Protein AF-0000000068092875 (afdb_homodimer)

Solvent-accessible surface area (backbone atoms only — not comparable to full-atom values): 15730 Å² total; per-residue (Å²): 113,63,51,71,78,44,47,69,57,32,52,33,51,53,34,36,53,52,32,41,52,48,25,52,50,48,44,47,54,46,50,49,36,62,70,66,70,44,81,75,53,73,57,55,49,50,36,53,51,20,50,52,44,25,39,52,17,30,45,44,22,40,55,31,26,58,22,38,36,32,46,20,42,26,40,50,27,26,52,53,26,25,51,40,31,46,49,47,69,65,37,71,86,28,46,99,65,50,56,75,62,43,59,52,48,26,50,50,26,49,48,48,45,53,50,46,31,52,45,29,45,74,45,18,75,39,18,60,63,63,41,82,60,82,65,53,68,72,49,51,52,38,50,50,48,34,52,50,29,51,52,51,46,55,52,54,67,76,96,111,64,51,70,77,43,48,68,56,32,53,33,50,53,34,38,53,52,33,40,51,47,25,51,48,48,43,49,54,46,51,48,36,64,72,66,69,44,82,75,52,72,57,56,50,49,35,52,50,18,47,51,44,25,38,51,16,30,45,44,22,42,55,31,25,58,23,38,37,32,45,20,42,25,42,51,28,25,52,50,25,26,49,39,30,46,49,48,68,66,37,73,86,30,48,100,65,49,54,73,62,44,60,51,49,27,50,50,25,49,48,48,46,53,50,47,31,53,45,29,46,73,45,18,74,37,18,58,60,66,42,83,59,83,66,52,69,72,50,49,50,39,48,50,49,32,52,51,30,52,52,50,44,55,53,57,71,76,102

Nearest PDB structures (foldseek):
  2rld-assembly1_B  TM=7.335E-01  e=1.353E+00  Bacteroides thetaiotaomicron VPI-5482
  2rld-assembly1_E  TM=6.816E-01  e=4.519E+00  Bacteroides thetaiotaomicron VPI-5482
  8p3s-assembly1_F  TM=3.908E-01  e=2.789E+00  Rattus norvegicus
  8rtd-assembly1_L  TM=2.692E-01  e=3.550E+00  Escherichia coli
  2rld-assembly1_B  TM=7.335E-01  e=1.350E+00  Bacteroides thetaiotaomicron VPI-5482

Sequence (318 aa):
MIFLRNPGRGSRIVNTLVLLAVSLLLLSALAWQWLDAEAPCPLCLLQRAALVLIGVGLLLNVRMGPSPLHYAMVLAPALGGLTAAGWQLLSPDAGAAAPPWQGWAFLLFGAMLVYCTLMLAADRKWGDNALKKPVALPGALVMGLFLVAVLANAAGTALMIFLRNPGRGSRIVNTLVLLAVSLLLLSALAWQWLDAEAPCPLCLLQRAALVLIGVGLLLNVRMGPSPLHYAMVLAPALGGLTAAGWQLLSPDAGAAAPPWQGWAFLLFGAMLVYCTLMLAADRKWGDNALKKPVALPGALVMGLFLVAVLANAAGTAL

InterPro domains:
  IPR003752 Disulphide bond formation protein DsbB/BdbC [PF02600] (12-89)
  IPR023380 DsbB-like superfamily [G3DSA:1.20.1550.10] (7-103)
  IPR023380 DsbB-like superfamily [SSF158442] (16-118)

Foldseek 3Di:
DQCPPPVQRVLLVVLLVVLLVLLVVLVVLLVVCVVVVDADDPLSVLLSVLSLQLSVLSLCCNAQNDAPVSLVSNLVSLVVQLVSLVCCVPDCVCPVPVPPVSVVSNVVSVVSNVVSVVSCVSCVVDHPRPDPDGHDPSSVVSNVSSVVSVVSSVVSNVD/DQCPPPVQRVLLVVLLVVLLVLLVVLVVLLVVCVVVVDADDPLSVLLSVLSLQLSVLSLCCNAQNDAPVSLVSNLVSLVVQLVSLVCCVPDCVCPVPVPPVSVVSNVVSVVSNVVSVVSCVSCVVDHPRPDPDGHDDSSVVSNVSSVVSVVSSVVSNVD

Organism: Bordetella pertussis (strain Tohama I / ATCC BAA-589 / NCTC 13251) (NCBI:txid257313)

pLDDT: mean 87.44, std 14.75, range [30.75, 98.88]

Radius of gyration: 21.3 Å; Cα contacts (8 Å, |Δi|>4): 420; chains: 2; bounding box: 61×53×42 Å

Secondary structure (DSSP, 8-state):
-HHHH-HHHHHHHHHHHHHHHHHHHHHHHHHHHHHHTSPPPHHHHHHHHHHHHHHHHHHHHHHH---HHHHHHHHHHHHHHHHHHHHHHH-GGG-TT--HHHHHHHHHHHHHHHHHHHHHHHTTT--TT---SPPPHHHHHHHHHHHHHHHHHHHHHH-/-HHHH-HHHHHHHHHHHHHHHHHHHHHHHHHHHHHHTSPPPHHHHHHHHHHHHHHHHHHHHHHH---HHHHHHHHHHHHHHHHHHHHHHH-GGG-TT--HHHHHHHHHHHHHHHHHHHHHHHTTT--TT---PPPPHHHHHHHHHHHHHHHHHHHHHH-

Structure (mmCIF, N/CA/C/O backbone):
data_AF-0000000068092875-model_v1
#
loop_
_entity.id
_entity.type
_entity.pdbx_description
1 polymer 'Membrane protein'
#
loop_
_atom_site.group_PDB
_atom_site.id
_atom_site.type_symbol
_atom_site.label_atom_id
_atom_site.label_alt_id
_atom_site.label_comp_id
_atom_site.label_asym_id
_atom_site.label_entity_id
_atom_site.label_seq_id
_atom_site.pdbx_PDB_ins_code
_atom_site.Cartn_x
_atom_site.Cartn_y
_atom_site.Cartn_z
_atom_site.occupancy
_atom_site.B_iso_or_equiv
_atom_site.auth_seq_id
_atom_site.auth_comp_id
_atom_site.auth_asym_id
_atom_site.auth_atom_id
_atom_site.pdbx_PDB_model_num
ATOM 1 N N . MET A 1 1 ? 5.973 -1.744 -24.312 1 31.25 1 MET A N 1
ATOM 2 C CA . MET A 1 1 ? 6.539 -2.811 -25.141 1 31.25 1 MET A CA 1
ATOM 3 C C . MET A 1 1 ? 7.359 -3.773 -24.281 1 31.25 1 MET A C 1
ATOM 5 O O . MET A 1 1 ? 7.344 -4.984 -24.516 1 31.25 1 MET A O 1
ATOM 9 N N . ILE A 1 2 ? 8.32 -3.297 -23.406 1 39.16 2 ILE A N 1
ATOM 10 C CA . ILE A 1 2 ? 9.227 -4.141 -22.625 1 39.16 2 ILE A CA 1
ATOM 11 C C . ILE A 1 2 ? 8.422 -5.094 -21.75 1 39.16 2 ILE A C 1
ATOM 13 O O . ILE A 1 2 ? 8.797 -6.254 -21.562 1 39.16 2 ILE A O 1
ATOM 17 N N . PHE A 1 3 ? 7.238 -4.711 -21.078 1 45.81 3 PHE A N 1
ATOM 18 C CA . PHE A 1 3 ? 6.41 -5.57 -20.25 1 45.81 3 PHE A CA 1
ATOM 19 C C . PHE A 1 3 ? 5.77 -6.68 -21.062 1 45.81 3 PHE A C 1
ATOM 21 O O . PHE A 1 3 ? 5.434 -7.742 -20.531 1 45.81 3 PHE A O 1
ATOM 28 N N . LEU A 1 4 ? 5.387 -6.402 -22.281 1 43.31 4 LEU A N 1
ATOM 29 C CA . LEU A 1 4 ? 4.613 -7.316 -23.125 1 43.31 4 LEU A CA 1
ATOM 30 C C . LEU A 1 4 ? 5.43 -8.555 -23.469 1 43.31 4 LEU A C 1
ATOM 32 O O . LEU A 1 4 ? 4.883 -9.656 -23.578 1 43.31 4 LEU A O 1
ATOM 36 N N . ARG A 1 5 ? 6.551 -8.508 -23.828 1 47.03 5 ARG A N 1
ATOM 37 C CA . ARG A 1 5 ? 7.18 -9.656 -24.469 1 47.03 5 ARG A CA 1
ATOM 38 C C . ARG A 1 5 ? 7.652 -10.672 -23.438 1 47.03 5 ARG A C 1
ATOM 40 O O . ARG A 1 5 ? 7.484 -11.875 -23.625 1 47.03 5 ARG A O 1
ATOM 47 N N . ASN A 1 6 ? 8.398 -10.156 -22.469 1 54.91 6 ASN A N 1
ATOM 48 C CA . ASN A 1 6 ? 8.836 -11.023 -21.391 1 54.91 6 ASN A CA 1
ATOM 49 C C . ASN A 1 6 ? 8.609 -10.383 -20.016 1 54.91 6 ASN A C 1
ATOM 51 O O . ASN A 1 6 ? 9.484 -9.68 -19.5 1 54.91 6 ASN A O 1
ATOM 55 N N . PRO A 1 7 ? 7.285 -10.336 -19.672 1 59.16 7 PRO A N 1
ATOM 56 C CA . PRO A 1 7 ? 6.859 -9.617 -18.469 1 59.16 7 PRO A CA 1
ATOM 57 C C . PRO A 1 7 ? 7.836 -9.781 -17.312 1 59.16 7 PRO A C 1
ATOM 59 O O . PRO A 1 7 ? 8.031 -8.852 -16.516 1 59.16 7 PRO A O 1
ATOM 62 N N . GLY A 1 8 ? 8.57 -10.852 -17.297 1 67.94 8 GLY A N 1
ATOM 63 C CA . GLY A 1 8 ? 9.555 -11.055 -16.25 1 67.94 8 GLY A CA 1
ATOM 64 C C . GLY A 1 8 ? 10.734 -10.102 -16.344 1 67.94 8 GLY A C 1
ATOM 65 O O . GLY A 1 8 ? 11.211 -9.594 -15.336 1 67.94 8 GLY A O 1
ATOM 66 N N . ARG A 1 9 ? 11.07 -9.812 -17.609 1 77.38 9 ARG A N 1
ATOM 67 C CA . ARG A 1 9 ? 12.211 -8.93 -17.812 1 77.38 9 ARG A CA 1
ATOM 68 C C . ARG A 1 9 ? 11.859 -7.488 -17.438 1 77.38 9 ARG A C 1
ATOM 70 O O . ARG A 1 9 ? 12.656 -6.793 -16.812 1 77.38 9 ARG A O 1
ATOM 77 N N . GLY A 1 10 ? 10.711 -7.09 -17.891 1 86.44 10 GLY A N 1
ATOM 78 C CA . GLY A 1 10 ? 10.281 -5.738 -17.578 1 86.44 10 GLY A CA 1
ATOM 79 C C . GLY A 1 10 ? 10.188 -5.477 -16.078 1 86.44 10 GLY A C 1
ATOM 80 O O . GLY A 1 10 ? 10.633 -4.43 -15.602 1 86.44 10 GLY A O 1
ATOM 81 N N . SER A 1 11 ? 9.633 -6.41 -15.414 1 90 11 SER A N 1
ATOM 82 C CA . SER A 1 11 ? 9.5 -6.281 -13.969 1 90 11 SER A CA 1
ATOM 83 C C . SER A 1 11 ? 10.859 -6.176 -13.297 1 90 11 SER A C 1
ATOM 85 O O . SER A 1 11 ? 11.062 -5.336 -12.414 1 90 11 SER A O 1
ATOM 87 N N . ARG A 1 12 ? 11.797 -6.914 -13.734 1 91.12 12 ARG A N 1
ATOM 88 C CA . ARG A 1 12 ? 13.141 -6.902 -13.156 1 91.12 12 ARG A CA 1
ATOM 89 C C . ARG A 1 12 ? 13.836 -5.574 -13.422 1 91.12 12 ARG A C 1
ATOM 91 O O . ARG A 1 12 ? 14.531 -5.051 -12.547 1 91.12 12 ARG A O 1
ATOM 98 N N . ILE A 1 13 ? 13.664 -5.062 -14.602 1 94.44 13 ILE A N 1
ATOM 99 C CA . ILE A 1 13 ? 14.281 -3.787 -14.961 1 94.44 13 ILE A CA 1
ATOM 100 C C . ILE A 1 13 ? 13.727 -2.68 -14.07 1 94.44 13 ILE A C 1
ATOM 102 O O . ILE A 1 13 ? 14.484 -1.887 -13.508 1 94.44 13 ILE A O 1
ATOM 106 N N . VAL A 1 14 ? 12.414 -2.602 -13.953 1 96.81 14 VAL A N 1
ATOM 107 C CA . VAL A 1 14 ? 11.789 -1.554 -13.156 1 96.81 14 VAL A CA 1
ATOM 108 C C . VAL A 1 14 ? 12.227 -1.687 -11.695 1 96.81 14 VAL A C 1
ATOM 110 O O . VAL A 1 14 ? 12.594 -0.697 -11.055 1 96.81 14 VAL A O 1
ATOM 113 N N . ASN A 1 15 ? 12.188 -2.914 -11.195 1 97.12 15 ASN A N 1
ATOM 114 C CA . ASN A 1 15 ? 12.641 -3.129 -9.82 1 97.12 15 ASN A CA 1
ATOM 115 C C . ASN A 1 15 ? 14.102 -2.742 -9.641 1 97.12 15 ASN A C 1
ATOM 117 O O . ASN A 1 15 ? 14.484 -2.213 -8.594 1 97.12 15 ASN A O 1
ATOM 121 N N . THR A 1 16 ? 14.922 -3.012 -10.633 1 97.88 16 THR A N 1
ATOM 122 C CA . THR A 1 16 ? 16.328 -2.633 -10.578 1 97.88 16 THR A CA 1
ATOM 123 C C . THR A 1 16 ? 16.484 -1.114 -10.539 1 97.88 16 THR A C 1
ATOM 125 O O . THR A 1 16 ? 17.281 -0.583 -9.758 1 97.88 16 THR A O 1
ATOM 128 N N . LEU A 1 17 ? 15.742 -0.415 -11.32 1 98.5 17 LEU A N 1
ATOM 129 C CA . LEU A 1 17 ? 15.812 1.042 -11.375 1 98.5 17 LEU A CA 1
ATOM 130 C C . LEU A 1 17 ? 15.367 1.653 -10.047 1 98.5 17 LEU A C 1
ATOM 132 O O . LEU A 1 17 ? 15.953 2.629 -9.578 1 98.5 17 LEU A O 1
ATOM 136 N N . VAL A 1 18 ? 14.297 1.123 -9.492 1 98.81 18 VAL A N 1
ATOM 137 C CA . VAL A 1 18 ? 13.812 1.646 -8.219 1 98.81 18 VAL A CA 1
ATOM 138 C C . VAL A 1 18 ? 14.82 1.324 -7.117 1 98.81 18 VAL A C 1
ATOM 140 O O . VAL A 1 18 ? 15.047 2.141 -6.219 1 98.81 18 VAL A O 1
ATOM 143 N N . LEU A 1 19 ? 15.445 0.149 -7.176 1 98.81 19 LEU A N 1
ATOM 144 C CA . LEU A 1 19 ? 16.5 -0.18 -6.227 1 98.81 19 LEU A CA 1
ATOM 145 C C . LEU A 1 19 ? 17.656 0.803 -6.34 1 98.81 19 LEU A C 1
ATOM 147 O O . LEU A 1 19 ? 18.234 1.205 -5.328 1 98.81 19 LEU A O 1
ATOM 151 N N . LEU A 1 20 ? 17.969 1.18 -7.559 1 98.81 20 LEU A N 1
ATOM 152 C CA . LEU A 1 20 ? 19.016 2.182 -7.77 1 98.81 20 LEU A CA 1
ATOM 153 C C . LEU A 1 20 ? 18.641 3.5 -7.102 1 98.81 20 LEU A C 1
ATOM 155 O O . LEU A 1 20 ? 19.469 4.102 -6.406 1 98.81 20 LEU A O 1
ATOM 159 N N . ALA A 1 21 ? 17.469 3.908 -7.309 1 98.81 21 ALA A N 1
ATOM 160 C CA . ALA A 1 21 ? 17 5.156 -6.715 1 98.81 21 ALA A CA 1
ATOM 161 C C . ALA A 1 21 ? 17.062 5.102 -5.191 1 98.81 21 ALA A C 1
ATOM 163 O O . ALA A 1 21 ? 17.5 6.059 -4.547 1 98.81 21 ALA A O 1
ATOM 164 N N . VAL A 1 22 ? 16.609 4 -4.598 1 98.81 22 VAL A N 1
ATOM 165 C CA . VAL A 1 22 ? 16.641 3.828 -3.148 1 98.81 22 VAL A CA 1
ATOM 166 C C . VAL A 1 22 ? 18.078 3.871 -2.646 1 98.81 22 VAL A C 1
ATOM 168 O O . VAL A 1 22 ? 18.359 4.469 -1.605 1 98.81 22 VAL A O 1
ATOM 171 N N . SER A 1 23 ? 18.984 3.225 -3.383 1 98.75 23 SER A N 1
ATOM 172 C CA . SER A 1 23 ? 20.406 3.246 -3.025 1 98.75 23 SER A CA 1
ATOM 173 C C . SER A 1 23 ? 20.953 4.668 -3.029 1 98.75 23 SER A C 1
ATOM 175 O O . SER A 1 23 ? 21.656 5.066 -2.104 1 98.75 23 SER A O 1
ATOM 177 N N . LEU A 1 24 ? 20.578 5.383 -4.035 1 98.25 24 LEU A N 1
ATOM 178 C CA . LEU A 1 24 ? 21.047 6.758 -4.145 1 98.25 24 LEU A CA 1
ATOM 179 C C . LEU A 1 24 ? 20.453 7.629 -3.041 1 98.25 24 LEU A C 1
ATOM 181 O O . LEU A 1 24 ? 21.125 8.539 -2.539 1 98.25 24 LEU A O 1
ATOM 185 N N . LEU A 1 25 ? 19.25 7.383 -2.664 1 97.5 25 LEU A N 1
ATOM 186 C CA . LEU A 1 25 ? 18.625 8.117 -1.569 1 97.5 25 LEU A CA 1
ATOM 187 C C . LEU A 1 25 ? 19.328 7.836 -0.25 1 97.5 25 LEU A C 1
ATOM 189 O O . LEU A 1 25 ? 19.547 8.75 0.552 1 97.5 25 LEU A O 1
ATOM 193 N N . LEU A 1 26 ? 19.703 6.566 -0.012 1 97.5 26 LEU A N 1
ATOM 194 C CA . LEU A 1 26 ? 20.438 6.219 1.194 1 97.5 26 LEU A CA 1
ATOM 195 C C . LEU A 1 26 ? 21.781 6.945 1.238 1 97.5 26 LEU A C 1
ATOM 197 O O . LEU A 1 26 ? 22.172 7.48 2.279 1 97.5 26 LEU A O 1
ATOM 201 N N . LEU A 1 27 ? 22.422 6.973 0.124 1 96.94 27 LEU A N 1
ATOM 202 C CA . LEU A 1 27 ? 23.719 7.648 0.056 1 96.94 27 LEU A CA 1
ATOM 203 C C . LEU A 1 27 ? 23.547 9.148 0.252 1 96.94 27 LEU A C 1
ATOM 205 O O . LEU A 1 27 ? 24.406 9.797 0.88 1 96.94 27 LEU A O 1
ATOM 209 N N . SER A 1 28 ? 22.531 9.703 -0.307 1 93.88 28 SER A N 1
ATOM 210 C CA . SER A 1 28 ? 22.266 11.133 -0.141 1 93.88 28 SER A CA 1
ATOM 211 C C . SER A 1 28 ? 22 11.477 1.319 1 93.88 28 SER A C 1
ATOM 213 O O . SER A 1 28 ? 22.406 12.539 1.796 1 93.88 28 SER A O 1
ATOM 215 N N . ALA A 1 29 ? 21.219 10.609 1.985 1 91.12 29 ALA A N 1
ATOM 216 C CA . ALA A 1 29 ? 20.969 10.82 3.408 1 91.12 29 ALA A CA 1
ATOM 217 C C . ALA A 1 29 ? 22.281 10.844 4.199 1 91.12 29 ALA A C 1
ATOM 219 O O . ALA A 1 29 ? 22.438 11.656 5.113 1 91.12 29 ALA A O 1
ATOM 22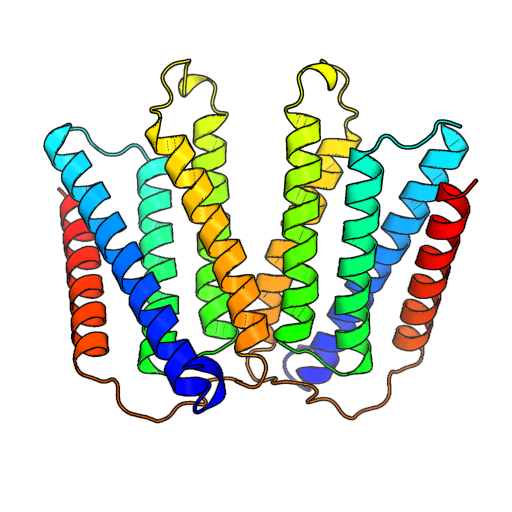0 N N . LEU A 1 30 ? 23.203 10 3.869 1 92.19 30 LEU A N 1
ATOM 221 C CA . LEU A 1 30 ? 24.5 9.945 4.516 1 92.19 30 LEU A CA 1
ATOM 222 C C . LEU A 1 30 ? 25.312 11.203 4.215 1 92.19 30 LEU A C 1
ATOM 224 O O . LEU A 1 30 ? 25.938 11.773 5.109 1 92.19 30 LEU A O 1
ATOM 228 N N . ALA A 1 31 ? 25.281 11.617 2.98 1 91.75 31 ALA A N 1
ATOM 229 C CA . ALA A 1 31 ? 26 12.828 2.578 1 91.75 31 ALA A CA 1
ATOM 230 C C . ALA A 1 31 ? 25.484 14.039 3.354 1 91.75 31 ALA A C 1
ATOM 232 O O . ALA A 1 31 ? 26.281 14.883 3.783 1 91.75 31 ALA A O 1
ATOM 233 N N . TRP A 1 32 ? 24.203 14.086 3.516 1 86.75 32 TRP A N 1
ATOM 234 C CA . TRP A 1 32 ? 23.609 15.195 4.262 1 86.75 32 TRP A CA 1
ATOM 235 C C . TRP A 1 32 ? 24.062 15.164 5.719 1 86.75 32 TRP A C 1
ATOM 237 O O . TRP A 1 32 ? 24.344 16.219 6.309 1 86.75 32 TRP A O 1
ATOM 247 N N . GLN A 1 33 ? 24.109 14.008 6.25 1 86.38 33 GLN A N 1
ATOM 248 C CA . GLN A 1 33 ? 24.578 13.836 7.621 1 86.38 33 GLN A CA 1
ATOM 249 C C . GLN A 1 33 ? 26.016 14.352 7.77 1 86.38 33 GLN A C 1
ATOM 251 O O . GLN A 1 33 ? 26.344 14.992 8.773 1 86.38 33 GLN A O 1
ATOM 256 N N . TRP A 1 34 ? 26.844 14.141 6.844 1 86.69 34 TRP A N 1
ATOM 257 C CA . TRP A 1 34 ? 28.234 14.562 6.895 1 86.69 34 TRP A CA 1
ATOM 258 C C . TRP A 1 34 ? 28.359 16.062 6.641 1 86.69 34 TRP A C 1
ATOM 260 O O . TRP A 1 34 ? 29.172 16.734 7.27 1 86.69 34 TRP A O 1
ATOM 270 N N . LEU A 1 35 ? 27.516 16.578 5.832 1 86.56 35 LEU A N 1
ATOM 271 C CA . LEU A 1 35 ? 27.562 18 5.504 1 86.56 35 LEU A CA 1
ATOM 272 C C . LEU A 1 35 ? 27.047 18.844 6.66 1 86.56 35 LEU A C 1
ATOM 274 O O . LEU A 1 35 ? 27.578 19.906 6.949 1 86.56 35 LEU A O 1
ATOM 278 N N . ASP A 1 36 ? 26.031 18.422 7.293 1 82.25 36 ASP A N 1
ATOM 279 C CA . ASP A 1 36 ? 25.438 19.172 8.398 1 82.25 36 ASP A CA 1
ATOM 280 C C . ASP A 1 36 ? 26.156 18.891 9.711 1 82.25 36 ASP A C 1
ATOM 282 O O . ASP A 1 36 ? 25.969 19.609 10.688 1 82.25 36 ASP A O 1
ATOM 286 N N . ALA A 1 37 ? 26.984 17.875 9.656 1 80.25 37 ALA A N 1
ATOM 287 C CA . ALA A 1 37 ? 27.766 17.5 10.836 1 80.25 37 ALA A CA 1
ATOM 288 C C . ALA A 1 37 ? 26.859 17.312 12.047 1 80.25 37 ALA A C 1
ATOM 290 O O . ALA A 1 37 ? 27.203 17.75 13.156 1 80.25 37 ALA A O 1
ATOM 291 N N . GLU A 1 38 ? 25.719 17.047 11.914 1 79.56 38 GLU A N 1
ATOM 292 C CA . GLU A 1 38 ? 24.781 16.781 13 1 79.56 38 GLU A CA 1
ATOM 293 C C . GLU A 1 38 ? 24.25 15.359 12.93 1 79.56 38 GLU A C 1
ATOM 295 O O . GLU A 1 38 ? 24.125 14.789 11.844 1 79.56 38 GLU A O 1
ATOM 300 N N . ALA A 1 39 ? 24.078 14.859 14.164 1 83.56 39 ALA A N 1
ATOM 301 C CA . ALA A 1 39 ? 23.469 13.539 14.234 1 83.56 39 ALA A CA 1
ATOM 302 C C . ALA A 1 39 ? 22.031 13.57 13.742 1 83.56 39 ALA A C 1
ATOM 304 O O . ALA A 1 39 ? 21.297 14.523 14.023 1 83.56 39 ALA A O 1
ATOM 305 N N . PRO A 1 40 ? 21.734 12.523 12.977 1 84.94 40 PRO A N 1
ATOM 306 C CA . PRO A 1 40 ? 20.359 12.508 12.484 1 84.94 40 PRO A CA 1
ATOM 307 C C . PRO A 1 40 ? 19.328 12.32 13.602 1 84.94 40 PRO A C 1
ATOM 309 O O . PRO A 1 40 ? 19.594 11.609 14.57 1 84.94 40 PRO A O 1
ATOM 312 N N . CYS A 1 41 ? 18.328 13.078 13.57 1 84.31 41 CYS A N 1
ATOM 313 C CA . CYS A 1 41 ? 17.266 12.938 14.555 1 84.31 41 CYS A CA 1
ATOM 314 C C . CYS A 1 41 ? 16.656 11.547 14.508 1 84.31 41 CYS A C 1
ATOM 316 O O . CYS A 1 41 ? 16.812 10.82 13.523 1 84.31 41 CYS A O 1
ATOM 318 N N . PRO A 1 42 ? 15.984 11.031 15.531 1 89.88 42 PRO A N 1
ATOM 319 C CA . PRO A 1 42 ? 15.453 9.664 15.602 1 89.88 42 PRO A CA 1
ATOM 320 C C . PRO A 1 42 ? 14.484 9.352 14.469 1 89.88 42 PRO A C 1
ATOM 322 O O . PRO A 1 42 ? 14.469 8.234 13.953 1 89.88 42 PRO A O 1
ATOM 325 N N . LEU A 1 43 ? 13.648 10.266 14.055 1 89.88 43 LEU A N 1
ATOM 326 C CA . LEU A 1 43 ? 12.695 10.023 12.984 1 89.88 43 LEU A CA 1
ATOM 327 C C . LEU A 1 43 ? 13.406 9.891 11.641 1 89.88 43 LEU A C 1
ATOM 329 O O . LEU A 1 43 ? 12.977 9.125 10.773 1 89.88 43 LEU A O 1
ATOM 333 N N . CYS A 1 44 ? 14.453 10.586 11.422 1 89.88 44 CYS A N 1
ATOM 334 C CA . CYS A 1 44 ? 15.266 10.438 10.219 1 89.88 44 CYS A CA 1
ATOM 335 C C . CYS A 1 44 ? 15.914 9.062 10.164 1 89.88 44 CYS A C 1
ATOM 337 O O . CYS A 1 44 ? 16.031 8.461 9.094 1 89.88 44 CYS A O 1
ATOM 339 N N . LEU A 1 45 ? 16.359 8.609 11.305 1 93.06 45 LEU A N 1
ATOM 340 C CA . LEU A 1 45 ? 16.938 7.27 11.367 1 93.06 45 LEU A CA 1
ATOM 341 C C . LEU A 1 45 ? 15.891 6.211 11.023 1 93.06 45 LEU A C 1
ATOM 343 O O . LEU A 1 45 ? 16.203 5.227 10.344 1 93.06 45 LEU A O 1
ATOM 347 N N . LEU A 1 46 ? 14.703 6.434 11.539 1 94.69 46 LEU A N 1
ATOM 348 C CA . LEU A 1 46 ? 13.625 5.508 11.211 1 94.69 46 LEU A CA 1
ATOM 349 C C . LEU A 1 46 ? 13.352 5.496 9.711 1 94.69 46 LEU A C 1
ATOM 351 O O . LEU A 1 46 ? 13.133 4.438 9.125 1 94.69 46 LEU A O 1
ATOM 355 N N . GLN A 1 47 ? 13.352 6.59 9.086 1 95.69 47 GLN A N 1
ATOM 356 C CA . GLN A 1 47 ? 13.125 6.691 7.648 1 95.69 47 GLN A CA 1
ATOM 357 C C . GLN A 1 47 ? 14.25 6.008 6.871 1 95.69 47 GLN A C 1
ATOM 359 O O . GLN A 1 47 ? 14 5.34 5.867 1 95.69 47 GLN A O 1
ATOM 364 N N . ARG A 1 48 ? 15.5 6.199 7.301 1 96.69 48 ARG A N 1
ATOM 365 C CA . ARG A 1 48 ? 16.609 5.5 6.664 1 96.69 48 ARG A CA 1
ATOM 366 C C . ARG A 1 48 ? 16.453 3.988 6.797 1 96.69 48 ARG A C 1
ATOM 368 O O . ARG A 1 48 ? 16.719 3.246 5.852 1 96.69 48 ARG A O 1
ATOM 375 N N . ALA A 1 49 ? 16.047 3.562 7.992 1 97.94 49 ALA A N 1
ATOM 376 C CA . ALA A 1 49 ? 15.789 2.141 8.188 1 97.94 49 ALA A CA 1
ATOM 377 C C . ALA A 1 49 ? 14.703 1.646 7.238 1 97.94 49 ALA A C 1
ATOM 379 O O . ALA A 1 49 ? 14.789 0.537 6.707 1 97.94 49 ALA A O 1
ATOM 380 N N . ALA A 1 50 ? 13.672 2.432 7.078 1 98.62 50 ALA A N 1
ATOM 381 C CA . ALA A 1 50 ? 12.609 2.08 6.137 1 98.62 50 ALA A CA 1
ATOM 382 C C . ALA A 1 50 ? 13.164 1.921 4.723 1 98.62 50 ALA A C 1
ATOM 384 O O . ALA A 1 50 ? 12.797 0.986 4.008 1 98.62 50 ALA A O 1
ATOM 385 N N . LEU A 1 51 ? 14.031 2.801 4.305 1 98.69 51 LEU A N 1
ATOM 386 C CA . LEU A 1 51 ? 14.633 2.717 2.977 1 98.69 51 LEU A CA 1
ATOM 387 C C . LEU A 1 51 ? 15.461 1.445 2.834 1 98.69 51 LEU A C 1
ATOM 389 O O . LEU A 1 51 ? 15.453 0.806 1.78 1 98.69 51 LEU A O 1
ATOM 393 N N . VAL A 1 52 ? 16.156 1.105 3.873 1 98.75 52 VAL A N 1
ATOM 394 C CA . VAL A 1 52 ? 16.938 -0.125 3.848 1 98.75 52 VAL A CA 1
ATOM 395 C C . VAL A 1 52 ? 16.016 -1.324 3.65 1 98.75 52 VAL A C 1
ATOM 397 O O . VAL A 1 52 ? 16.266 -2.176 2.793 1 98.75 52 VAL A O 1
ATOM 400 N N . LEU A 1 53 ? 14.984 -1.369 4.426 1 98.81 53 LEU A N 1
ATOM 401 C CA . LEU A 1 53 ? 14.062 -2.494 4.336 1 98.81 53 LEU A CA 1
ATOM 402 C C . LEU A 1 53 ? 13.367 -2.518 2.977 1 98.81 53 LEU A C 1
ATOM 404 O O . LEU A 1 53 ? 13.133 -3.59 2.412 1 98.81 53 LEU A O 1
ATOM 408 N N . ILE A 1 54 ? 12.969 -1.366 2.449 1 98.88 54 ILE A N 1
ATOM 409 C CA . ILE A 1 54 ? 12.422 -1.269 1.103 1 98.88 54 ILE A CA 1
ATOM 410 C C . ILE A 1 54 ? 13.406 -1.854 0.097 1 98.88 54 ILE A C 1
ATOM 412 O O . ILE A 1 54 ? 13.031 -2.646 -0.769 1 98.88 54 ILE A O 1
ATOM 416 N N . GLY A 1 55 ? 14.695 -1.475 0.207 1 98.88 55 GLY A N 1
ATOM 417 C CA . GLY A 1 55 ? 15.719 -1.973 -0.694 1 98.88 55 GLY A CA 1
ATOM 418 C C . GLY A 1 55 ? 15.883 -3.48 -0.642 1 98.88 55 GLY A C 1
ATOM 419 O O . GLY A 1 55 ? 16.141 -4.117 -1.662 1 98.88 55 GLY A O 1
ATOM 420 N N . VAL A 1 56 ? 15.727 -4.043 0.524 1 98.75 56 VAL A N 1
ATOM 421 C CA . VAL A 1 56 ? 15.82 -5.492 0.67 1 98.75 56 VAL A CA 1
ATOM 422 C C . VAL A 1 56 ? 14.719 -6.168 -0.147 1 98.75 56 VAL A C 1
ATOM 424 O O . VAL A 1 56 ? 14.984 -7.129 -0.875 1 98.75 56 VAL A O 1
ATOM 427 N N . GLY A 1 57 ? 13.5 -5.711 -0.031 1 98 57 GLY A N 1
ATOM 428 C CA . GLY A 1 57 ? 12.422 -6.258 -0.843 1 98 57 GLY A CA 1
ATOM 429 C C . GLY A 1 57 ? 12.68 -6.137 -2.334 1 98 57 GLY A C 1
ATOM 430 O O . GLY A 1 57 ? 12.43 -7.078 -3.09 1 98 57 GLY A O 1
ATOM 431 N N . LEU A 1 58 ? 13.156 -4.996 -2.729 1 98.44 58 LEU A N 1
ATOM 432 C CA . LEU A 1 58 ? 13.453 -4.77 -4.137 1 98.44 58 LEU A CA 1
ATOM 433 C C . LEU A 1 58 ? 14.586 -5.68 -4.605 1 98.44 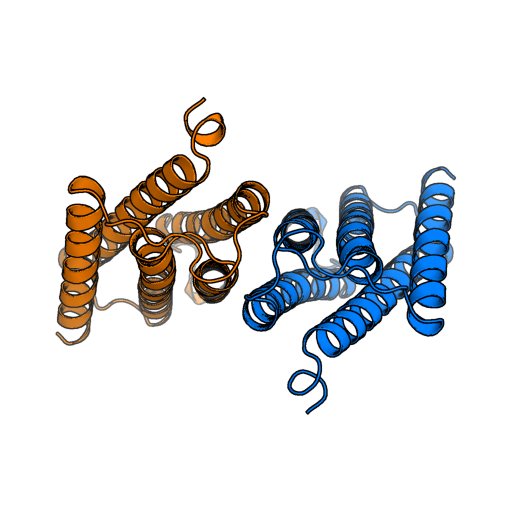58 LEU A C 1
ATOM 435 O O . LEU A 1 58 ? 14.531 -6.215 -5.715 1 98.44 58 LEU A O 1
ATOM 439 N N . LEU A 1 59 ? 15.617 -5.801 -3.762 1 97.88 59 LEU A N 1
ATOM 440 C CA . LEU A 1 59 ? 16.734 -6.68 -4.086 1 97.88 59 LEU A CA 1
ATOM 441 C C . LEU A 1 59 ? 16.25 -8.102 -4.324 1 97.88 59 LEU A C 1
ATOM 443 O O . LEU A 1 59 ? 16.703 -8.766 -5.266 1 97.88 59 LEU A O 1
ATOM 447 N N . LEU A 1 60 ? 15.383 -8.562 -3.516 1 95.62 60 LEU A N 1
ATOM 448 C CA . LEU A 1 60 ? 14.852 -9.906 -3.682 1 95.62 60 LEU A CA 1
ATOM 449 C C . LEU A 1 60 ? 14.039 -10.016 -4.969 1 95.62 60 LEU A C 1
ATOM 451 O O . LEU A 1 60 ? 14.062 -11.047 -5.637 1 95.62 60 LEU A O 1
ATOM 455 N N . ASN A 1 61 ? 13.305 -8.984 -5.297 1 94.5 61 ASN A N 1
ATOM 456 C CA . ASN A 1 61 ? 12.586 -8.984 -6.566 1 94.5 61 ASN A CA 1
ATOM 457 C C . ASN A 1 61 ? 13.547 -9.078 -7.75 1 94.5 61 ASN A C 1
ATOM 459 O O . ASN A 1 61 ? 13.258 -9.758 -8.734 1 94.5 61 ASN A O 1
ATOM 463 N N . VAL A 1 62 ? 14.633 -8.367 -7.676 1 94.5 62 VAL A N 1
ATOM 464 C CA . VAL A 1 62 ? 15.617 -8.383 -8.75 1 94.5 62 VAL A CA 1
ATOM 465 C C . VAL A 1 62 ? 16.297 -9.742 -8.812 1 94.5 62 VAL A C 1
ATOM 467 O O . VAL A 1 62 ? 16.484 -10.305 -9.891 1 94.5 62 VAL A O 1
ATOM 470 N N . ARG A 1 63 ? 16.578 -10.273 -7.656 1 92.69 63 ARG A N 1
ATOM 471 C CA . ARG A 1 63 ? 17.359 -11.508 -7.578 1 92.69 63 ARG A CA 1
ATOM 472 C C . ARG A 1 63 ? 16.484 -12.727 -7.812 1 92.69 63 ARG A C 1
ATOM 474 O O . ARG A 1 63 ? 16.891 -13.664 -8.508 1 92.69 63 ARG A O 1
ATOM 481 N N . MET A 1 64 ? 15.32 -12.75 -7.266 1 91.25 64 MET A N 1
ATOM 482 C CA . MET A 1 64 ? 14.516 -13.969 -7.23 1 91.25 64 MET A CA 1
ATOM 483 C C . MET A 1 64 ? 13.242 -13.797 -8.055 1 91.25 64 MET A C 1
ATOM 485 O O . MET A 1 64 ? 12.453 -14.727 -8.18 1 91.25 64 MET A O 1
ATOM 489 N N . GLY A 1 65 ? 13.07 -12.672 -8.617 1 89.75 65 GLY A N 1
ATOM 490 C CA . GLY A 1 65 ? 11.852 -12.422 -9.375 1 89.75 65 GLY A CA 1
ATOM 491 C C . GLY A 1 65 ? 10.75 -11.797 -8.531 1 89.75 65 GLY A C 1
ATOM 492 O O . GLY A 1 65 ? 10.812 -11.82 -7.305 1 89.75 65 GLY A O 1
ATOM 493 N N . PRO A 1 66 ? 9.781 -11.203 -9.242 1 90 66 PRO A N 1
ATOM 494 C CA . PRO A 1 66 ? 8.703 -10.516 -8.523 1 90 66 PRO A CA 1
ATOM 495 C C . PRO A 1 66 ? 7.84 -11.477 -7.711 1 90 66 PRO A C 1
ATOM 497 O O . PRO A 1 66 ? 7.57 -12.594 -8.148 1 90 66 PRO A O 1
ATOM 500 N N . SER A 1 67 ? 7.508 -11.039 -6.547 1 91.31 67 SER A N 1
ATOM 501 C CA . SER A 1 67 ? 6.695 -11.812 -5.609 1 91.31 67 SER A CA 1
ATOM 502 C C . SER A 1 67 ? 5.836 -10.898 -4.742 1 91.31 67 SER A C 1
ATOM 504 O O . SER A 1 67 ? 6.285 -9.836 -4.316 1 91.31 67 SER A O 1
ATOM 506 N N . PRO A 1 68 ? 4.559 -11.359 -4.48 1 92.38 68 PRO A N 1
ATOM 507 C CA . PRO A 1 68 ? 3.729 -10.594 -3.541 1 92.38 68 PRO A CA 1
ATOM 508 C C . PRO A 1 68 ? 4.406 -10.398 -2.186 1 92.38 68 PRO A C 1
ATOM 510 O O . PRO A 1 68 ? 4.223 -9.359 -1.548 1 92.38 68 PRO A O 1
ATOM 513 N N . LEU A 1 69 ? 5.18 -11.383 -1.77 1 93.56 69 LEU A N 1
ATOM 514 C CA . LEU A 1 69 ? 5.891 -11.258 -0.501 1 93.56 69 LEU A CA 1
ATOM 515 C C . LEU A 1 69 ? 6.934 -10.148 -0.568 1 93.56 69 LEU A C 1
ATOM 517 O O . LEU A 1 69 ? 7.062 -9.352 0.365 1 93.56 69 LEU A O 1
ATOM 521 N N . HIS A 1 70 ? 7.703 -10.156 -1.626 1 95.69 70 HIS A N 1
ATOM 522 C CA . HIS A 1 70 ? 8.727 -9.117 -1.775 1 95.69 70 HIS A CA 1
ATOM 523 C C . HIS A 1 70 ? 8.102 -7.73 -1.82 1 95.69 70 HIS A C 1
ATOM 525 O O . HIS A 1 70 ? 8.617 -6.793 -1.206 1 95.69 70 HIS A O 1
ATOM 531 N N . TYR A 1 71 ? 6.953 -7.598 -2.494 1 96.44 71 TYR A N 1
ATOM 532 C CA . TYR A 1 71 ? 6.266 -6.312 -2.533 1 96.44 71 TYR A CA 1
ATOM 533 C C . TYR A 1 71 ? 5.699 -5.957 -1.164 1 96.44 71 TYR A C 1
ATOM 535 O O . TYR A 1 71 ? 5.668 -4.781 -0.785 1 96.44 71 TYR A O 1
ATOM 543 N N . ALA A 1 72 ? 5.246 -6.973 -0.418 1 97.38 72 ALA A N 1
ATOM 544 C CA . ALA A 1 72 ? 4.809 -6.707 0.949 1 97.38 72 ALA A CA 1
ATOM 545 C C . ALA A 1 72 ? 5.953 -6.168 1.798 1 97.38 72 ALA A C 1
ATOM 547 O O . ALA A 1 72 ? 5.75 -5.289 2.641 1 97.38 72 ALA A O 1
ATOM 548 N N . MET A 1 73 ? 7.102 -6.699 1.56 1 97.88 73 MET A N 1
ATOM 549 C CA . MET A 1 73 ? 8.297 -6.258 2.279 1 97.88 73 MET A CA 1
ATOM 550 C C . MET A 1 73 ? 8.648 -4.82 1.911 1 97.88 73 MET A C 1
ATOM 552 O O . MET A 1 73 ? 9.391 -4.152 2.637 1 97.88 73 MET A O 1
ATOM 556 N N . VAL A 1 74 ? 8.234 -4.328 0.821 1 98.75 74 VAL A N 1
ATOM 557 C CA . VAL A 1 74 ? 8.43 -2.941 0.404 1 98.75 74 VAL A CA 1
ATOM 558 C C . VAL A 1 74 ? 7.312 -2.07 0.979 1 98.75 74 VAL A C 1
ATOM 560 O O . VAL A 1 74 ? 7.574 -0.994 1.52 1 98.75 74 VAL A O 1
ATOM 563 N N . LEU A 1 75 ? 6.117 -2.594 0.92 1 98.75 75 LEU A N 1
ATOM 564 C CA . LEU A 1 75 ? 4.938 -1.845 1.341 1 98.75 75 LEU A CA 1
ATOM 565 C C . LEU A 1 75 ? 4.98 -1.559 2.838 1 98.75 75 LEU A C 1
ATOM 567 O O . LEU A 1 75 ? 4.68 -0.442 3.27 1 98.75 75 LEU A O 1
ATOM 571 N N . ALA A 1 76 ? 5.383 -2.492 3.627 1 98.62 76 ALA A N 1
ATOM 572 C CA . ALA A 1 76 ? 5.359 -2.357 5.082 1 98.62 76 ALA A CA 1
ATOM 573 C C . ALA A 1 76 ? 6.289 -1.239 5.543 1 98.62 76 ALA A C 1
ATOM 575 O O . ALA A 1 76 ? 5.855 -0.303 6.219 1 98.62 76 ALA A O 1
ATOM 576 N N . PRO A 1 77 ? 7.527 -1.317 5.152 1 98.81 77 PRO A N 1
ATOM 577 C CA . PRO A 1 77 ? 8.383 -0.208 5.582 1 98.81 77 PRO A CA 1
ATOM 578 C C . PRO A 1 77 ? 8.016 1.114 4.91 1 98.81 77 PRO A C 1
ATOM 580 O O . PRO A 1 77 ? 8.219 2.184 5.492 1 98.81 77 PRO A O 1
ATOM 583 N N . ALA A 1 78 ? 7.473 1.105 3.672 1 98.75 78 ALA A N 1
ATOM 584 C CA . ALA A 1 78 ? 7.004 2.338 3.041 1 98.75 78 ALA A CA 1
ATOM 585 C C . ALA A 1 78 ? 5.914 3.004 3.877 1 98.75 78 ALA A C 1
ATOM 587 O O . ALA A 1 78 ? 5.895 4.227 4.02 1 98.75 78 ALA A O 1
ATOM 588 N N . LEU A 1 79 ? 5.043 2.191 4.438 1 98.12 79 LEU A N 1
ATOM 589 C CA . LEU A 1 79 ? 4.016 2.713 5.336 1 98.12 79 LEU A CA 1
ATOM 590 C C . LEU A 1 79 ? 4.645 3.295 6.598 1 98.12 79 LEU A C 1
ATOM 592 O O . LEU A 1 79 ? 4.234 4.363 7.062 1 98.12 79 LEU A O 1
ATOM 596 N N . GLY A 1 80 ? 5.59 2.561 7.141 1 97.62 80 GLY A N 1
ATOM 597 C CA . GLY A 1 80 ? 6.305 3.064 8.305 1 97.62 80 GLY A CA 1
ATOM 598 C C . GLY A 1 80 ? 7.023 4.375 8.039 1 97.62 80 GLY A C 1
ATOM 599 O O . GLY A 1 80 ? 6.93 5.309 8.844 1 97.62 80 GLY A O 1
ATOM 600 N N . GLY A 1 81 ? 7.805 4.465 6.91 1 97.44 81 GLY A N 1
ATOM 601 C CA . GLY A 1 81 ? 8.5 5.688 6.535 1 97.44 81 GLY A CA 1
ATOM 602 C C . GLY A 1 81 ? 7.559 6.852 6.285 1 97.44 81 GLY A C 1
ATOM 603 O O . GLY A 1 81 ? 7.848 7.984 6.676 1 97.44 81 GLY A O 1
ATOM 604 N N . LEU A 1 82 ? 6.469 6.535 5.613 1 96.56 82 LEU A N 1
ATOM 605 C CA . LEU A 1 82 ? 5.461 7.562 5.367 1 96.56 82 LEU A CA 1
ATOM 606 C C . LEU A 1 82 ? 4.934 8.133 6.684 1 96.56 82 LEU A C 1
ATOM 608 O O . LEU A 1 82 ? 4.781 9.344 6.82 1 96.56 82 LEU A O 1
ATOM 612 N N . THR A 1 83 ? 4.621 7.238 7.648 1 94.12 83 THR A N 1
ATOM 613 C CA . THR A 1 83 ? 4.121 7.652 8.953 1 94.12 83 THR A CA 1
ATOM 614 C C . THR A 1 83 ? 5.164 8.492 9.688 1 94.12 83 THR A C 1
ATOM 616 O O . THR A 1 83 ? 4.836 9.539 10.258 1 94.12 83 THR A O 1
ATOM 619 N N . ALA A 1 84 ? 6.41 8.062 9.609 1 94 84 ALA A N 1
ATOM 620 C CA . ALA A 1 84 ? 7.488 8.797 10.273 1 94 84 ALA A CA 1
ATOM 621 C C . ALA A 1 84 ? 7.672 10.18 9.648 1 94 84 ALA A C 1
ATOM 623 O O . ALA A 1 84 ? 7.816 11.172 10.367 1 94 84 ALA A O 1
ATOM 624 N N . ALA A 1 85 ? 7.711 10.242 8.328 1 93.12 85 ALA A N 1
ATOM 625 C CA . ALA A 1 85 ? 7.852 11.523 7.637 1 93.12 85 ALA A CA 1
ATOM 626 C C . ALA A 1 85 ? 6.66 12.43 7.914 1 93.12 85 ALA A C 1
ATOM 628 O O . ALA A 1 85 ? 6.824 13.641 8.109 1 93.12 85 ALA A O 1
ATOM 629 N N . GLY A 1 86 ? 5.484 11.852 7.957 1 89.81 86 GLY A N 1
ATOM 630 C CA . GLY A 1 86 ? 4.293 12.617 8.281 1 89.81 86 GLY A CA 1
ATOM 631 C C . GLY A 1 86 ? 4.297 13.156 9.703 1 89.81 86 GLY A C 1
ATOM 632 O O . GLY A 1 86 ? 3.912 14.305 9.938 1 89.81 86 GLY A O 1
ATOM 633 N N . TRP A 1 87 ? 4.691 12.273 10.609 1 88.06 87 TRP A N 1
ATOM 634 C CA . TRP A 1 87 ? 4.785 12.68 12.008 1 88.06 87 TRP A CA 1
ATOM 635 C C . TRP A 1 87 ? 5.77 13.836 12.172 1 88.06 87 TRP A C 1
ATOM 637 O O . TRP A 1 87 ? 5.508 14.789 12.914 1 88.06 87 TRP A O 1
ATOM 647 N N . GLN A 1 88 ? 6.824 13.812 11.438 1 84.81 88 GLN A N 1
ATOM 648 C CA . GLN A 1 88 ? 7.812 14.883 11.484 1 84.81 88 GLN A CA 1
ATOM 649 C C . GLN A 1 88 ? 7.234 16.188 10.945 1 84.81 88 GLN A C 1
ATOM 651 O O . GLN A 1 88 ? 7.523 17.266 11.477 1 84.81 88 GLN A O 1
ATOM 656 N N . LEU A 1 89 ? 6.449 16.062 9.945 1 82.75 89 LEU A N 1
ATOM 657 C CA . LEU A 1 89 ? 5.824 17.219 9.328 1 82.75 89 LEU A CA 1
ATOM 658 C C . LEU A 1 89 ? 4.812 17.859 10.273 1 82.75 89 LEU A C 1
ATOM 660 O O . LEU A 1 89 ? 4.633 19.078 10.273 1 82.75 89 LEU A O 1
ATOM 664 N N . LEU A 1 90 ? 4.156 17.047 11.164 1 78.25 90 LEU A N 1
ATOM 665 C CA . LEU A 1 90 ? 3.064 17.531 12 1 78.25 90 LEU A CA 1
ATOM 666 C C . LEU A 1 90 ? 3.562 17.891 13.398 1 78.25 90 LEU A C 1
ATOM 668 O O . LEU A 1 90 ? 2.822 18.469 14.195 1 78.25 90 LEU A O 1
ATOM 672 N N . SER A 1 91 ? 4.66 17.406 13.766 1 75.12 91 SER A N 1
ATOM 673 C CA . SER A 1 91 ? 5.176 17.688 15.102 1 75.12 91 SER A CA 1
ATOM 674 C C . SER A 1 91 ? 5.461 19.172 15.297 1 75.12 91 SER A C 1
ATOM 676 O O . SER A 1 91 ? 5.906 19.844 14.367 1 75.12 91 SER A O 1
ATOM 678 N N . PRO A 1 92 ? 4.844 19.672 16.406 1 61.09 92 PRO A N 1
ATOM 679 C CA . PRO A 1 92 ? 5.02 21.078 16.734 1 61.09 92 PRO A CA 1
ATOM 680 C C . PRO A 1 92 ? 6.477 21.531 16.672 1 61.09 92 PRO A C 1
ATOM 682 O O . PRO A 1 92 ? 6.762 22.688 16.328 1 61.09 92 PRO A O 1
ATOM 685 N N . ASP A 1 93 ? 7.336 20.594 17.25 1 57.75 93 ASP A N 1
ATOM 686 C CA . ASP A 1 93 ? 8.734 21 17.297 1 57.75 93 ASP A CA 1
ATOM 687 C C . ASP A 1 93 ? 9.305 21.125 15.883 1 57.75 93 ASP A C 1
ATOM 689 O O . ASP A 1 93 ? 10.438 21.578 15.703 1 57.75 93 ASP A O 1
ATOM 693 N N . ALA A 1 94 ? 8.562 20.422 15.039 1 56.78 94 ALA A N 1
ATOM 694 C CA . ALA A 1 94 ? 9.016 20.547 13.656 1 56.78 94 ALA A CA 1
ATOM 695 C C . ALA A 1 94 ? 8.953 22 13.188 1 56.78 94 ALA A C 1
ATOM 697 O O . ALA A 1 94 ? 9.758 22.422 12.352 1 56.78 94 ALA A O 1
ATOM 698 N N . GLY A 1 95 ? 8.469 22.859 14.266 1 50.03 95 GLY A N 1
ATOM 699 C CA . GLY A 1 95 ? 8.328 24.281 13.953 1 50.03 95 GLY A CA 1
ATOM 700 C C . GLY A 1 95 ? 8.164 24.547 12.469 1 50.03 95 GLY A C 1
ATOM 701 O O . GLY A 1 95 ? 8.031 23.609 11.68 1 50.03 95 GLY A O 1
ATOM 702 N N . ALA A 1 96 ? 7.91 25.859 12.18 1 53.84 96 ALA A N 1
ATOM 703 C CA . ALA A 1 96 ? 7.891 26.516 10.867 1 53.84 96 ALA A CA 1
ATOM 704 C C . ALA A 1 96 ? 8.992 25.953 9.969 1 53.84 96 ALA A C 1
ATOM 706 O O . ALA A 1 96 ? 8.969 26.156 8.758 1 53.84 96 ALA A O 1
ATOM 707 N N . ALA A 1 97 ? 10.039 25.359 10.633 1 53.25 97 ALA A N 1
ATOM 708 C CA . ALA A 1 97 ? 11.328 25.094 10 1 53.25 97 ALA A CA 1
ATOM 709 C C . ALA A 1 97 ? 11.406 23.641 9.516 1 53.25 97 ALA A C 1
ATOM 711 O O . ALA A 1 97 ? 12.492 23.094 9.359 1 53.25 97 ALA A O 1
ATOM 712 N N . ALA A 1 98 ? 10.242 22.906 9.633 1 56.88 98 ALA A N 1
ATOM 713 C CA . ALA A 1 98 ? 10.492 21.578 9.07 1 56.88 98 ALA A CA 1
ATOM 714 C C . ALA A 1 98 ? 11.148 21.672 7.699 1 56.88 98 ALA A C 1
ATOM 716 O O . ALA A 1 98 ? 10.648 22.359 6.809 1 56.88 98 ALA A O 1
ATOM 717 N N . PRO A 1 99 ? 12.406 21.203 7.609 1 61.25 99 PRO A N 1
ATOM 718 C CA . PRO A 1 99 ? 13.117 21.406 6.348 1 61.25 99 PRO A CA 1
ATOM 719 C C . PRO A 1 99 ? 12.375 20.828 5.145 1 61.25 99 PRO A C 1
ATOM 721 O O . PRO A 1 99 ? 11.633 19.844 5.277 1 61.25 99 PRO A O 1
ATOM 724 N N . PRO A 1 100 ? 12.188 21.656 4.086 1 66.56 100 PRO A N 1
ATOM 725 C CA . PRO A 1 100 ? 11.555 21.266 2.826 1 66.56 100 PRO A CA 1
ATOM 726 C C . PRO A 1 100 ? 11.812 19.812 2.457 1 66.56 100 PRO A C 1
ATOM 728 O O . PRO A 1 100 ? 10.977 19.172 1.814 1 66.56 100 PRO A O 1
ATOM 731 N N . TRP A 1 101 ? 12.891 19.297 3.02 1 75.31 101 TRP A N 1
ATOM 732 C CA . TRP A 1 101 ? 13.242 17.938 2.604 1 75.31 101 TRP A CA 1
ATOM 733 C C . TRP A 1 101 ? 12.289 16.922 3.207 1 75.31 101 TRP A C 1
ATOM 735 O O . TRP A 1 101 ? 12.109 15.828 2.654 1 75.31 101 TRP A O 1
ATOM 745 N N . GLN A 1 102 ? 11.625 17.219 4.246 1 77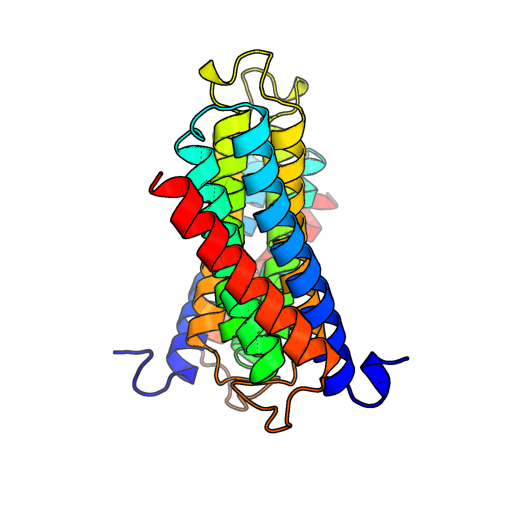.62 102 GLN A N 1
ATOM 746 C CA . GLN A 1 102 ? 10.734 16.25 4.875 1 77.62 102 GLN A CA 1
ATOM 747 C C . GLN A 1 102 ? 9.484 16.016 4.027 1 77.62 102 GLN A C 1
ATOM 749 O O . GLN A 1 102 ? 8.969 14.898 3.967 1 77.62 102 GLN A O 1
ATOM 754 N N . GLY A 1 103 ? 9.086 17.078 3.473 1 86 103 GLY A N 1
ATOM 755 C CA . GLY A 1 103 ? 7.977 16.922 2.541 1 86 103 GLY A CA 1
ATOM 756 C C . GLY A 1 103 ? 8.297 15.977 1.396 1 86 103 GLY A C 1
ATOM 757 O O . GLY A 1 103 ? 7.457 15.172 0.998 1 86 103 GLY A O 1
ATOM 758 N N . TRP A 1 104 ? 9.508 16.125 0.95 1 90.12 104 TRP A N 1
ATOM 759 C CA . TRP A 1 104 ? 9.945 15.258 -0.139 1 90.12 104 TRP A CA 1
ATOM 760 C C . TRP A 1 104 ? 10.031 13.805 0.323 1 90.12 104 TRP A C 1
ATOM 762 O O . TRP A 1 104 ? 9.742 12.883 -0.445 1 90.12 104 TRP A O 1
ATOM 772 N N . ALA A 1 105 ? 10.438 13.625 1.556 1 93.56 105 ALA A N 1
ATOM 773 C CA . ALA A 1 105 ? 10.484 12.266 2.086 1 93.56 105 ALA A CA 1
ATOM 774 C C . ALA A 1 105 ? 9.086 11.656 2.146 1 93.56 105 ALA A C 1
ATOM 776 O O . ALA A 1 105 ? 8.891 10.492 1.79 1 93.56 105 ALA A O 1
ATOM 777 N N . PHE A 1 106 ? 8.172 12.484 2.576 1 93.94 106 PHE A N 1
ATOM 778 C CA . PHE A 1 106 ? 6.781 12.039 2.645 1 93.94 106 PHE A CA 1
ATOM 779 C C . PHE A 1 106 ? 6.273 11.641 1.267 1 93.94 106 PHE A C 1
ATOM 781 O O . PHE A 1 106 ? 5.688 10.562 1.104 1 93.94 106 PHE A O 1
ATOM 788 N N . LEU A 1 107 ? 6.547 12.406 0.282 1 94.56 107 LEU A N 1
ATOM 789 C CA . LEU A 1 107 ? 6.121 12.141 -1.087 1 94.56 107 LEU A CA 1
ATOM 790 C C . LEU A 1 107 ? 6.824 10.906 -1.643 1 94.56 107 LEU A C 1
ATOM 792 O O . LEU A 1 107 ? 6.223 10.117 -2.379 1 94.56 107 LEU A O 1
ATOM 796 N N . LEU A 1 108 ? 8.016 10.781 -1.312 1 96.75 108 LEU A N 1
ATOM 797 C CA . LEU A 1 108 ? 8.789 9.648 -1.811 1 96.75 108 LEU A CA 1
ATOM 798 C C . LEU A 1 108 ? 8.242 8.336 -1.264 1 96.75 108 LEU A C 1
ATOM 800 O O . LEU A 1 108 ? 8.109 7.355 -2.002 1 96.75 108 LEU A O 1
ATOM 804 N N . PHE A 1 109 ? 7.953 8.297 -0.012 1 98.12 109 PHE A N 1
ATOM 805 C CA . PHE A 1 109 ? 7.391 7.078 0.556 1 98.12 109 PHE A CA 1
ATOM 806 C C . PHE A 1 109 ? 6 6.809 -0.008 1 98.12 109 PHE A C 1
ATOM 808 O O . PHE A 1 109 ? 5.621 5.652 -0.214 1 98.12 109 PHE A O 1
ATOM 815 N N . GLY A 1 110 ? 5.219 7.895 -0.211 1 97.31 110 GLY A N 1
ATOM 816 C CA . GLY A 1 110 ? 3.955 7.742 -0.913 1 97.31 110 GLY A CA 1
ATOM 817 C C . GLY A 1 110 ? 4.113 7.176 -2.312 1 97.31 110 GLY A C 1
ATOM 818 O O . GLY A 1 110 ? 3.342 6.309 -2.727 1 97.31 110 GLY A O 1
ATOM 819 N N . ALA A 1 111 ? 5.07 7.637 -3.031 1 98.12 111 ALA A N 1
ATOM 820 C CA . ALA A 1 111 ? 5.355 7.148 -4.379 1 98.12 111 ALA A CA 1
ATOM 821 C C . ALA A 1 111 ? 5.715 5.664 -4.355 1 98.12 111 ALA A C 1
ATOM 823 O O . ALA A 1 111 ? 5.391 4.93 -5.289 1 98.12 111 ALA A O 1
ATOM 824 N N . MET A 1 112 ? 6.375 5.215 -3.303 1 98.62 112 MET A N 1
ATOM 825 C CA . MET A 1 112 ? 6.719 3.803 -3.184 1 98.62 112 MET A CA 1
ATOM 826 C C . MET A 1 112 ? 5.465 2.947 -3.033 1 98.62 112 MET A C 1
ATOM 828 O O . MET A 1 112 ? 5.41 1.827 -3.547 1 98.62 112 MET A O 1
ATOM 832 N N . LEU A 1 113 ? 4.508 3.475 -2.283 1 98.69 113 LEU A N 1
ATOM 833 C CA . LEU A 1 113 ? 3.242 2.756 -2.164 1 98.69 113 LEU A CA 1
ATOM 834 C C . LEU A 1 113 ? 2.551 2.645 -3.518 1 98.69 113 LEU A C 1
ATOM 836 O O . LEU A 1 113 ? 2.053 1.575 -3.879 1 98.69 113 LEU A O 1
ATOM 840 N N . VAL A 1 114 ? 2.516 3.707 -4.262 1 98.38 114 VAL A N 1
ATOM 841 C CA . VAL A 1 114 ? 1.914 3.723 -5.59 1 98.38 114 VAL A CA 1
ATOM 842 C C . VAL A 1 114 ? 2.668 2.768 -6.512 1 98.38 114 VAL A C 1
ATOM 844 O O . VAL A 1 114 ? 2.055 1.979 -7.234 1 98.38 114 VAL A O 1
ATOM 847 N N . TYR A 1 115 ? 3.988 2.861 -6.441 1 98.44 115 TYR A N 1
ATOM 848 C CA . TYR A 1 115 ? 4.844 1.972 -7.219 1 98.44 115 TYR A CA 1
ATOM 849 C C . TYR A 1 115 ? 4.484 0.512 -6.969 1 98.44 115 TYR A C 1
ATOM 851 O O . TYR A 1 115 ? 4.273 -0.253 -7.914 1 98.44 115 TYR A O 1
ATOM 859 N N . CYS A 1 116 ? 4.398 0.107 -5.688 1 97.88 116 CYS A N 1
ATOM 860 C CA . CYS A 1 116 ? 4.105 -1.286 -5.367 1 97.88 116 CYS A CA 1
ATOM 861 C C . CYS A 1 116 ? 2.715 -1.679 -5.848 1 97.88 116 CYS A C 1
ATOM 863 O O . CYS A 1 116 ? 2.51 -2.797 -6.32 1 97.88 116 CYS A O 1
ATOM 865 N N . THR A 1 117 ? 1.819 -0.793 -5.684 1 97.94 117 THR A N 1
ATOM 866 C CA . THR A 1 117 ? 0.453 -1.056 -6.121 1 97.94 117 THR A CA 1
ATOM 867 C C . THR A 1 117 ? 0.409 -1.327 -7.621 1 97.94 117 THR A C 1
ATOM 869 O O . THR A 1 117 ? -0.204 -2.301 -8.062 1 97.94 117 THR A O 1
ATOM 872 N N . LEU A 1 118 ? 1.077 -0.562 -8.391 1 97.44 118 LEU A N 1
ATOM 873 C CA . LEU A 1 118 ? 1.112 -0.731 -9.836 1 97.44 118 LEU A CA 1
ATOM 874 C C . LEU A 1 118 ? 1.847 -2.012 -10.219 1 97.44 118 LEU A C 1
ATOM 876 O O . LEU A 1 118 ? 1.414 -2.738 -11.117 1 97.44 118 LEU A O 1
ATOM 880 N N . MET A 1 119 ? 2.898 -2.264 -9.531 1 95.38 119 MET A N 1
ATOM 881 C CA . MET A 1 119 ? 3.689 -3.441 -9.867 1 95.38 119 MET A CA 1
ATOM 882 C C . MET A 1 119 ? 2.943 -4.723 -9.516 1 95.38 119 MET A C 1
ATOM 884 O O . MET A 1 119 ? 3.078 -5.738 -10.195 1 95.38 119 MET A O 1
ATOM 888 N N . LEU A 1 120 ? 2.225 -4.672 -8.406 1 93.12 120 LEU A N 1
ATOM 889 C CA . LEU A 1 120 ? 1.419 -5.84 -8.062 1 93.12 120 LEU A CA 1
ATOM 890 C C . LEU A 1 120 ? 0.437 -6.168 -9.18 1 93.12 120 LEU A C 1
ATOM 892 O O . LEU A 1 120 ? 0.218 -7.344 -9.5 1 93.12 120 LEU A O 1
ATOM 896 N N . ALA A 1 121 ? -0.161 -5.156 -9.773 1 93 121 ALA A N 1
ATOM 897 C CA . ALA A 1 121 ? -1.08 -5.371 -10.891 1 93 121 ALA A CA 1
ATOM 898 C C . ALA A 1 121 ? -0.342 -5.91 -12.109 1 93 121 ALA A C 1
ATOM 900 O O . ALA A 1 121 ? -0.81 -6.844 -12.766 1 93 121 ALA A O 1
ATOM 901 N N . ALA A 1 122 ? 0.806 -5.348 -12.344 1 91.44 122 ALA A N 1
ATOM 902 C CA . ALA A 1 122 ? 1.577 -5.73 -13.523 1 91.44 122 ALA A CA 1
ATOM 903 C C . ALA A 1 122 ? 2.141 -7.145 -13.375 1 91.44 122 ALA A C 1
ATOM 905 O O . ALA A 1 122 ? 2.248 -7.883 -14.352 1 91.44 122 ALA A O 1
ATOM 906 N N . ASP A 1 123 ? 2.49 -7.504 -12.18 1 88.31 123 ASP A N 1
ATOM 907 C CA . ASP A 1 123 ? 3.143 -8.781 -11.914 1 88.31 123 ASP A CA 1
ATOM 908 C C . ASP A 1 123 ? 2.152 -9.805 -11.359 1 88.31 123 ASP A C 1
ATOM 910 O O . ASP A 1 123 ? 2.543 -10.734 -10.656 1 88.31 123 ASP A O 1
ATOM 914 N N . ARG A 1 124 ? 0.959 -9.711 -11.656 1 85.88 124 ARG A N 1
ATOM 915 C CA . ARG A 1 124 ? -0.128 -10.461 -11.031 1 85.88 124 ARG A CA 1
ATOM 916 C C . ARG A 1 124 ? 0.014 -11.953 -11.305 1 85.88 124 ARG A C 1
ATOM 918 O O . ARG A 1 124 ? -0.491 -12.781 -10.539 1 85.88 124 ARG A O 1
ATOM 925 N N . LYS A 1 125 ? 0.694 -12.312 -12.312 1 80 125 LYS A N 1
ATOM 926 C CA . LYS A 1 125 ? 0.795 -13.727 -12.672 1 80 125 LYS A CA 1
ATOM 927 C C . LYS A 1 125 ? 1.924 -14.414 -11.914 1 80 125 LYS A C 1
ATOM 929 O O . LYS A 1 125 ? 2.01 -15.641 -11.891 1 80 125 LYS A O 1
ATOM 934 N N . TRP A 1 126 ? 2.713 -13.547 -11.281 1 74.62 126 TRP A N 1
ATOM 935 C CA . TRP A 1 126 ? 3.895 -14.125 -10.656 1 74.62 126 TRP A CA 1
ATOM 936 C C . TRP A 1 126 ? 3.627 -14.445 -9.188 1 74.62 126 TRP A C 1
ATOM 938 O O . TRP A 1 126 ? 2.99 -13.664 -8.477 1 74.62 126 TRP A O 1
ATOM 948 N N . GLY A 1 127 ? 3.883 -15.695 -8.914 1 69.31 127 GLY A N 1
ATOM 949 C CA . GLY A 1 127 ? 3.865 -16.141 -7.531 1 69.31 127 GLY A CA 1
ATOM 950 C C . GLY A 1 127 ? 5.238 -16.141 -6.887 1 69.31 127 GLY A C 1
ATOM 951 O O . GLY A 1 127 ? 6.168 -15.508 -7.391 1 69.31 127 GLY A O 1
ATOM 952 N N . ASP A 1 128 ? 5.332 -16.781 -5.824 1 72.06 128 ASP A N 1
ATOM 953 C CA . ASP A 1 128 ? 6.562 -16.797 -5.043 1 72.06 128 ASP A CA 1
ATOM 954 C C . ASP A 1 128 ? 7.695 -17.469 -5.809 1 72.06 128 ASP A C 1
ATOM 956 O O . ASP A 1 128 ? 7.574 -18.641 -6.207 1 72.06 128 ASP A O 1
ATOM 960 N N . ASN A 1 129 ? 8.82 -16.688 -6.043 1 61.97 129 ASN A N 1
ATOM 961 C CA . ASN A 1 129 ? 10.125 -17.109 -6.539 1 61.97 129 ASN A CA 1
ATOM 962 C C . ASN A 1 129 ? 10.023 -17.766 -7.918 1 61.97 129 ASN A C 1
ATOM 964 O O . ASN A 1 129 ? 10.578 -18.828 -8.148 1 61.97 129 ASN A O 1
ATOM 968 N N . ALA A 1 130 ? 9.25 -17.062 -8.766 1 60.31 130 ALA A N 1
ATOM 969 C CA . ALA A 1 130 ? 8.969 -17.734 -10.023 1 60.31 130 ALA A CA 1
ATOM 970 C C . ALA A 1 130 ? 10.164 -17.641 -10.977 1 60.31 130 ALA A C 1
ATOM 972 O O . ALA A 1 130 ? 10.32 -18.484 -11.875 1 60.31 130 ALA A O 1
ATOM 973 N N . LEU A 1 131 ? 11.016 -16.641 -10.68 1 62.97 131 LEU A N 1
ATOM 974 C CA . LEU A 1 131 ? 12.055 -16.469 -11.695 1 62.97 131 LEU A CA 1
ATOM 975 C C . LEU A 1 131 ? 13.328 -17.203 -11.289 1 62.97 131 LEU A C 1
ATOM 977 O O . LEU A 1 131 ? 13.844 -17 -10.18 1 62.97 131 LEU A O 1
ATOM 981 N N . LYS A 1 132 ? 13.68 -18.062 -12.07 1 68.5 132 LYS A N 1
ATOM 982 C CA . LYS A 1 132 ? 14.859 -18.891 -11.836 1 68.5 132 LYS A CA 1
ATOM 983 C C . LYS A 1 132 ? 16.047 -18.391 -12.664 1 68.5 132 LYS A C 1
ATOM 985 O O . LYS A 1 132 ? 17.172 -18.859 -12.484 1 68.5 132 LYS A O 1
ATOM 990 N N . LYS A 1 133 ? 15.891 -17.297 -13.312 1 75 133 LYS A N 1
ATOM 991 C CA . LYS A 1 133 ? 16.969 -16.875 -14.195 1 75 133 LYS A CA 1
ATOM 992 C C . LYS A 1 133 ? 17.969 -16 -13.453 1 75 133 LYS A C 1
ATOM 994 O O . LYS A 1 133 ? 17.594 -15.227 -12.57 1 75 133 LYS A O 1
ATOM 999 N N . PRO A 1 134 ? 19.266 -16.125 -13.961 1 83.06 134 PRO A N 1
ATOM 1000 C CA . PRO A 1 134 ? 20.312 -15.336 -13.312 1 83.06 134 PRO A CA 1
ATOM 1001 C C . PRO A 1 134 ? 20.141 -13.836 -13.523 1 83.06 134 PRO A C 1
ATOM 1003 O O . PRO A 1 134 ? 19.516 -13.414 -14.5 1 83.06 134 PRO A O 1
ATOM 1006 N N . VAL A 1 135 ? 20.703 -13.047 -12.57 1 88.75 135 VAL A N 1
ATOM 1007 C CA . VAL A 1 135 ? 20.641 -11.586 -12.625 1 88.75 135 VAL A CA 1
ATOM 1008 C C . VAL A 1 135 ? 21.672 -11.055 -13.609 1 88.75 135 VAL A C 1
ATOM 1010 O O . VAL A 1 135 ? 22.844 -11.477 -13.578 1 88.75 135 VAL A O 1
ATOM 1013 N N . ALA A 1 136 ? 21.312 -10.188 -14.523 1 91 136 ALA A N 1
ATOM 1014 C CA . ALA A 1 136 ? 22.234 -9.57 -15.477 1 91 136 ALA A CA 1
ATOM 1015 C C . ALA A 1 136 ? 23.172 -8.586 -14.773 1 91 136 ALA A C 1
ATOM 1017 O O . ALA A 1 136 ? 22.938 -8.219 -13.617 1 91 136 ALA A O 1
ATOM 1018 N N . LEU A 1 137 ? 24.219 -8.234 -15.477 1 92.69 137 LEU A N 1
ATOM 1019 C CA . LEU A 1 137 ? 25.297 -7.43 -14.906 1 92.69 137 LEU A CA 1
ATOM 1020 C C . LEU A 1 137 ? 24.75 -6.129 -14.328 1 92.69 137 LEU A C 1
ATOM 1022 O O . LEU A 1 137 ? 25.094 -5.75 -13.203 1 92.69 137 LEU A O 1
ATOM 1026 N N . PRO A 1 138 ? 23.938 -5.293 -14.992 1 93.81 138 PRO A N 1
ATOM 1027 C CA . PRO A 1 138 ? 23.438 -4.062 -14.391 1 93.81 138 PRO A CA 1
ATOM 1028 C C . PRO A 1 138 ? 22.703 -4.312 -13.078 1 93.81 138 PRO A C 1
ATOM 1030 O O . PRO A 1 138 ? 22.859 -3.555 -12.117 1 93.81 138 PRO A O 1
ATOM 1033 N N . GLY A 1 139 ? 21.891 -5.371 -13.062 1 95.25 139 GLY A N 1
ATOM 1034 C CA . GLY A 1 139 ? 21.219 -5.734 -11.828 1 95.25 139 GLY A CA 1
ATOM 1035 C C . GLY A 1 139 ? 22.188 -6.055 -10.695 1 95.25 139 GLY A C 1
ATOM 1036 O O . GLY A 1 139 ? 21.984 -5.621 -9.562 1 95.25 139 GLY A O 1
ATOM 1037 N N . ALA A 1 140 ? 23.25 -6.789 -11.031 1 96.12 140 ALA A N 1
ATOM 1038 C CA . ALA A 1 140 ? 24.25 -7.16 -10.039 1 96.12 140 ALA A CA 1
ATOM 1039 C C . ALA A 1 140 ? 24.969 -5.93 -9.5 1 96.12 140 ALA A C 1
ATOM 1041 O O . ALA A 1 140 ? 25.25 -5.84 -8.305 1 96.12 140 ALA A O 1
ATOM 1042 N N . LEU A 1 141 ? 25.203 -5.07 -10.367 1 97.81 141 LEU A N 1
ATOM 1043 C CA . LEU A 1 141 ? 25.891 -3.844 -9.969 1 97.81 141 LEU A CA 1
ATOM 1044 C C . LEU A 1 141 ? 25.016 -3.008 -9.039 1 97.81 141 LEU A C 1
ATOM 1046 O O . LEU A 1 141 ? 25.5 -2.469 -8.047 1 97.81 141 LEU A O 1
ATOM 1050 N N . VAL A 1 142 ? 23.781 -2.881 -9.359 1 98.5 142 VAL A N 1
ATOM 1051 C CA . VAL A 1 142 ? 22.859 -2.098 -8.547 1 98.5 142 VAL A CA 1
ATOM 1052 C C . VAL A 1 142 ? 22.656 -2.773 -7.191 1 98.5 142 VAL A C 1
ATOM 1054 O O . VAL A 1 142 ? 22.609 -2.104 -6.156 1 98.5 142 VAL A O 1
ATOM 1057 N N . MET A 1 143 ? 22.547 -4.035 -7.195 1 98.44 143 MET A N 1
ATOM 1058 C CA . MET A 1 143 ? 22.453 -4.758 -5.93 1 98.44 143 MET A CA 1
ATOM 1059 C C . MET A 1 143 ? 23.688 -4.52 -5.074 1 98.44 143 MET A C 1
ATOM 1061 O O . MET A 1 143 ? 23.594 -4.332 -3.863 1 98.44 143 MET A O 1
ATOM 1065 N N . GLY A 1 144 ? 24.891 -4.609 -5.707 1 98.38 144 GLY A N 1
ATOM 1066 C CA . GLY A 1 144 ? 26.125 -4.285 -5 1 98.38 144 GLY A CA 1
ATOM 1067 C C . GLY A 1 144 ? 26.125 -2.879 -4.426 1 98.38 144 GLY A C 1
ATOM 1068 O O . GLY A 1 144 ? 26.547 -2.668 -3.285 1 98.38 144 GLY A O 1
ATOM 1069 N N . LEU A 1 145 ? 25.672 -1.918 -5.238 1 98.5 145 LEU A N 1
ATOM 1070 C CA . LEU A 1 145 ? 25.594 -0.537 -4.777 1 98.5 145 LEU A CA 1
ATOM 1071 C C . LEU A 1 145 ? 24.688 -0.428 -3.557 1 98.5 145 LEU A C 1
ATOM 1073 O O . LEU A 1 145 ? 24.984 0.308 -2.615 1 98.5 145 LEU A O 1
ATOM 1077 N N . PHE A 1 146 ? 23.594 -1.102 -3.582 1 98.81 146 PHE A N 1
ATOM 1078 C CA . PHE A 1 146 ? 22.672 -1.091 -2.453 1 98.81 146 PHE A CA 1
ATOM 1079 C C . PHE A 1 146 ? 23.344 -1.618 -1.194 1 98.81 146 PHE A C 1
ATOM 1081 O O . PHE A 1 146 ? 23.219 -1.029 -0.119 1 98.81 146 PHE A O 1
ATOM 1088 N N . LEU A 1 147 ? 24.078 -2.699 -1.313 1 98.44 147 LEU A N 1
ATOM 1089 C CA . LEU A 1 147 ? 24.781 -3.266 -0.165 1 98.44 147 LEU A CA 1
ATOM 1090 C C . LEU A 1 147 ? 25.797 -2.279 0.39 1 98.44 147 LEU A C 1
ATOM 1092 O O . LEU A 1 147 ? 25.922 -2.119 1.607 1 98.44 147 LEU A O 1
ATOM 1096 N N . VAL A 1 148 ? 26.516 -1.635 -0.497 1 98.19 148 VAL A N 1
ATOM 1097 C CA . VAL A 1 148 ? 27.484 -0.64 -0.074 1 98.19 148 VAL A CA 1
ATOM 1098 C C . VAL A 1 148 ? 26.781 0.504 0.652 1 98.19 148 VAL A C 1
ATOM 1100 O O . VAL A 1 148 ? 27.25 0.963 1.698 1 98.19 148 VAL A O 1
ATOM 1103 N N . ALA A 1 149 ? 25.703 0.965 0.064 1 98.25 149 ALA A N 1
ATOM 1104 C CA . ALA A 1 149 ? 24.953 2.064 0.662 1 98.25 149 ALA A CA 1
ATOM 1105 C C . ALA A 1 149 ? 24.453 1.698 2.061 1 98.25 149 ALA A C 1
ATOM 1107 O O . ALA A 1 149 ? 24.516 2.521 2.979 1 98.25 149 ALA A O 1
ATOM 1108 N N . VAL A 1 150 ? 23.953 0.46 2.225 1 98.19 150 VAL A N 1
ATOM 1109 C CA . VAL A 1 150 ? 23.453 -0.006 3.514 1 98.19 150 VAL A CA 1
ATOM 1110 C C . VAL A 1 150 ? 24.594 -0.04 4.527 1 98.19 150 VAL A C 1
ATOM 1112 O O . VAL A 1 150 ? 24.453 0.462 5.648 1 98.19 150 VAL A O 1
ATOM 1115 N N . LEU A 1 151 ? 25.719 -0.571 4.16 1 97.25 151 LEU A N 1
ATOM 1116 C CA . LEU A 1 151 ? 26.875 -0.678 5.055 1 97.25 151 LEU A CA 1
ATOM 1117 C C . LEU A 1 151 ? 27.406 0.703 5.426 1 97.25 151 LEU A C 1
ATOM 1119 O O . LEU A 1 151 ? 27.766 0.942 6.582 1 97.25 151 LEU A O 1
ATOM 1123 N N . ALA A 1 152 ? 27.484 1.594 4.453 1 95.88 152 ALA A N 1
ATOM 1124 C CA . ALA A 1 152 ? 27.938 2.955 4.715 1 95.88 152 ALA A CA 1
ATOM 1125 C C . ALA A 1 152 ? 27.031 3.666 5.707 1 95.88 152 ALA A C 1
ATOM 1127 O O . ALA A 1 152 ? 27.5 4.367 6.605 1 95.88 152 ALA A O 1
ATOM 1128 N N . ASN A 1 153 ? 25.75 3.508 5.523 1 94.88 153 ASN A N 1
ATOM 1129 C CA . ASN A 1 153 ? 24.812 4.129 6.441 1 94.88 153 ASN A CA 1
ATOM 1130 C C . ASN A 1 153 ? 24.922 3.537 7.844 1 94.88 153 ASN A C 1
ATOM 1132 O O . ASN A 1 153 ? 24.812 4.258 8.836 1 94.88 153 ASN A O 1
ATOM 1136 N N . ALA A 1 154 ? 25.078 2.209 7.922 1 94.06 154 ALA A N 1
ATOM 1137 C CA . ALA A 1 154 ? 25.25 1.557 9.219 1 94.06 154 ALA A CA 1
ATOM 1138 C C . ALA A 1 154 ? 26.5 2.072 9.93 1 94.06 154 ALA A C 1
ATOM 1140 O O . ALA A 1 154 ? 26.469 2.348 11.133 1 94.06 154 ALA A O 1
ATOM 1141 N N . ALA A 1 155 ? 27.547 2.268 9.203 1 91.94 155 ALA A N 1
ATOM 1142 C CA . ALA A 1 155 ? 28.797 2.773 9.758 1 91.94 155 ALA A CA 1
ATOM 1143 C C . ALA A 1 155 ? 28.656 4.23 10.188 1 91.94 155 ALA A C 1
ATOM 1145 O O . ALA A 1 155 ? 29.172 4.633 11.227 1 91.94 155 ALA A O 1
ATOM 1146 N N . GLY A 1 156 ? 27.922 4.98 9.367 1 87.81 156 GLY A N 1
ATOM 1147 C CA . GLY A 1 156 ? 27.734 6.395 9.664 1 87.81 156 GLY A CA 1
ATOM 1148 C C . GLY A 1 156 ? 26.906 6.637 10.906 1 87.81 156 GLY A C 1
ATOM 1149 O O . GLY A 1 156 ? 27.141 7.602 11.641 1 87.81 156 GLY A O 1
ATOM 1150 N N . THR A 1 157 ? 25.922 5.781 11.125 1 81.12 157 THR A N 1
ATOM 1151 C CA . THR A 1 157 ? 25.078 5.949 12.297 1 81.12 157 THR A CA 1
ATOM 1152 C C . THR A 1 157 ? 25.781 5.484 13.562 1 81.12 157 THR A C 1
ATOM 1154 O O . THR A 1 157 ? 25.453 5.926 14.664 1 81.12 157 THR A O 1
ATOM 1157 N N . ALA A 1 158 ? 26.703 4.539 13.516 1 79.25 158 ALA A N 1
ATOM 1158 C CA . ALA A 1 158 ? 27.453 4.047 14.672 1 79.25 158 ALA A CA 1
ATOM 1159 C C . ALA A 1 158 ? 28.531 5.039 15.102 1 79.25 158 ALA A C 1
ATOM 1161 O O . ALA A 1 158 ? 28.984 5.012 16.25 1 79.25 158 ALA A O 1
ATOM 1162 N N . LEU A 1 159 ? 28.875 5.93 14.094 1 64.56 159 LEU A N 1
ATOM 1163 C CA . LEU A 1 159 ? 29.906 6.895 14.445 1 64.56 159 LEU A CA 1
ATOM 1164 C C . LEU A 1 159 ? 29.281 8.195 14.953 1 64.56 159 LEU A C 1
ATOM 1166 O O . LEU A 1 159 ? 28.172 8.547 14.562 1 64.56 159 LEU A O 1
ATOM 1170 N N . MET B 1 1 ? -4.125 -21.078 13.336 1 30.75 1 MET B N 1
ATOM 1171 C CA . MET B 1 1 ? -4.418 -22.469 12.977 1 30.75 1 MET B CA 1
ATOM 1172 C C . MET B 1 1 ? -5.145 -22.531 11.633 1 30.75 1 MET B C 1
ATOM 1174 O O . MET B 1 1 ? -4.906 -23.453 10.844 1 30.75 1 MET B O 1
ATOM 1178 N N . ILE B 1 2 ? -6.227 -21.719 11.398 1 38.94 2 ILE B N 1
ATOM 1179 C CA . ILE B 1 2 ? -7.043 -21.781 10.188 1 38.94 2 ILE B CA 1
ATOM 1180 C C . ILE B 1 2 ? -6.168 -21.516 8.969 1 38.94 2 ILE B C 1
ATOM 1182 O O . ILE B 1 2 ? -6.359 -22.125 7.914 1 38.94 2 ILE B O 1
ATOM 1186 N N . PHE B 1 3 ? -5.121 -20.562 8.969 1 45.78 3 PHE B N 1
ATOM 1187 C CA . PHE B 1 3 ? -4.227 -20.281 7.852 1 45.78 3 PHE B CA 1
ATOM 1188 C C . PHE B 1 3 ? -3.377 -21.5 7.523 1 45.78 3 PHE B C 1
ATOM 1190 O O . PHE B 1 3 ? -2.955 -21.688 6.379 1 45.78 3 PHE B O 1
ATOM 1197 N N . LEU B 1 4 ? -2.965 -22.25 8.516 1 43.66 4 LEU B N 1
ATOM 1198 C CA . LEU B 1 4 ? -2.018 -23.344 8.367 1 43.66 4 LEU B CA 1
ATOM 1199 C C . LEU B 1 4 ? -2.625 -24.469 7.535 1 43.66 4 LEU B C 1
ATOM 1201 O O . LEU B 1 4 ? -1.92 -25.141 6.773 1 43.66 4 LEU B O 1
ATOM 1205 N N . ARG B 1 5 ? -3.719 -24.891 7.707 1 46.91 5 ARG B N 1
ATOM 1206 C CA . ARG B 1 5 ? -4.137 -26.172 7.145 1 46.91 5 ARG B CA 1
ATOM 1207 C C . ARG B 1 5 ? -4.516 -26.016 5.676 1 46.91 5 ARG B C 1
ATOM 1209 O O . ARG B 1 5 ? -4.168 -26.875 4.855 1 46.91 5 ARG B O 1
ATOM 1216 N N . ASN B 1 6 ? -5.379 -25.031 5.434 1 55.12 6 ASN B N 1
ATOM 1217 C CA . ASN B 1 6 ? -5.738 -24.75 4.047 1 55.12 6 ASN B CA 1
ATOM 1218 C C . ASN B 1 6 ? -5.668 -23.25 3.746 1 55.12 6 ASN B C 1
ATOM 1220 O O . ASN B 1 6 ? -6.656 -22.531 3.918 1 55.12 6 ASN B O 1
ATOM 1224 N N . PRO B 1 7 ? -4.391 -22.781 3.656 1 59.88 7 PRO B N 1
ATOM 1225 C CA . PRO B 1 7 ? -4.137 -21.344 3.521 1 59.88 7 PRO B CA 1
ATOM 1226 C C . PRO B 1 7 ? -5.141 -20.641 2.609 1 59.88 7 PRO B C 1
ATOM 1228 O O . PRO B 1 7 ? -5.5 -19.484 2.85 1 59.88 7 PRO B O 1
ATOM 1231 N N . GLY B 1 8 ? -5.707 -21.391 1.72 1 69.25 8 GLY B N 1
ATOM 1232 C CA . GLY B 1 8 ? -6.711 -20.812 0.842 1 69.25 8 GLY B CA 1
ATOM 1233 C C . GLY B 1 8 ? -8 -20.469 1.56 1 69.25 8 GLY B C 1
ATOM 1234 O O . GLY B 1 8 ? -8.594 -19.422 1.308 1 69.25 8 GLY B O 1
ATOM 1235 N N . ARG B 1 9 ? -8.312 -21.312 2.531 1 77.62 9 ARG B N 1
ATOM 1236 C CA . ARG B 1 9 ? -9.547 -21.094 3.279 1 77.62 9 ARG B CA 1
ATOM 1237 C C . ARG B 1 9 ? -9.414 -19.891 4.211 1 77.62 9 ARG B C 1
ATOM 1239 O O . ARG B 1 9 ? -10.336 -19.078 4.316 1 77.62 9 ARG B O 1
ATOM 1246 N N . GLY B 1 10 ? -8.312 -19.859 4.867 1 86.62 10 GLY B N 1
ATOM 1247 C CA . GLY B 1 10 ? -8.086 -18.75 5.766 1 86.62 10 GLY B CA 1
ATOM 1248 C C . GLY B 1 10 ? -8.117 -17.391 5.062 1 86.62 10 GLY B C 1
ATOM 1249 O O . GLY B 1 10 ? -8.719 -16.453 5.562 1 86.62 10 GLY B O 1
ATOM 1250 N N . SER B 1 11 ? -7.488 -17.359 3.959 1 89.88 11 SER B N 1
ATOM 1251 C CA . SER B 1 11 ? -7.465 -16.125 3.176 1 89.88 11 SER B CA 1
ATOM 1252 C C . SER B 1 11 ? -8.867 -15.711 2.764 1 89.88 11 SER B C 1
ATOM 1254 O O . SER B 1 11 ? -9.227 -14.539 2.873 1 89.88 11 SER B O 1
ATOM 1256 N N . ARG B 1 12 ? -9.672 -16.625 2.387 1 91 12 ARG B N 1
ATOM 1257 C CA . ARG B 1 12 ? -11.039 -16.328 1.953 1 91 12 ARG B CA 1
ATOM 1258 C C . ARG B 1 12 ? -11.883 -15.828 3.117 1 91 12 ARG B C 1
ATOM 1260 O O . ARG B 1 12 ? -12.695 -14.914 2.953 1 91 12 ARG B O 1
ATOM 1267 N N . ILE B 1 13 ? -11.703 -16.438 4.254 1 94.44 13 ILE B N 1
ATOM 1268 C CA . ILE B 1 13 ? -12.453 -16.031 5.441 1 94.44 13 ILE B CA 1
ATOM 1269 C C . ILE B 1 13 ? -12.109 -14.594 5.809 1 94.44 13 ILE B C 1
ATOM 1271 O O . ILE B 1 13 ? -13 -13.773 6.043 1 94.44 13 ILE B O 1
ATOM 1275 N N . VAL B 1 14 ? -10.844 -14.289 5.875 1 96.81 14 VAL B N 1
ATOM 1276 C CA . VAL B 1 14 ? -10.406 -12.945 6.254 1 96.81 14 VAL B CA 1
ATOM 1277 C C . VAL B 1 14 ? -10.914 -11.93 5.234 1 96.81 14 VAL B C 1
ATOM 1279 O O . VAL B 1 14 ? -11.445 -10.883 5.605 1 96.81 14 VAL B O 1
ATOM 1282 N N . ASN B 1 15 ? -10.75 -12.258 3.957 1 97.06 15 ASN B N 1
ATOM 1283 C CA . ASN B 1 15 ? -11.25 -11.367 2.92 1 97.06 15 ASN B CA 1
ATOM 1284 C C . ASN B 1 15 ? -12.758 -11.18 3.025 1 97.06 15 ASN B C 1
ATOM 1286 O O . ASN B 1 15 ? -13.273 -10.086 2.785 1 97.06 15 ASN B O 1
ATOM 1290 N N . THR B 1 16 ? -13.477 -12.234 3.377 1 97.88 16 THR B N 1
ATOM 1291 C CA . THR B 1 16 ? -14.922 -12.141 3.549 1 97.88 16 THR B CA 1
ATOM 1292 C C . THR B 1 16 ? -15.273 -11.227 4.719 1 97.88 16 THR B C 1
ATOM 1294 O O . THR B 1 16 ? -16.172 -10.398 4.613 1 97.88 16 THR B O 1
ATOM 1297 N N . LEU B 1 17 ? -14.586 -11.32 5.789 1 98.44 17 LEU B N 1
ATOM 1298 C CA . LEU B 1 17 ? -14.836 -10.5 6.969 1 98.44 17 LEU B CA 1
ATOM 1299 C C . LEU B 1 17 ? -14.555 -9.031 6.676 1 98.44 17 LEU B C 1
ATOM 1301 O O . LEU B 1 17 ? -15.297 -8.148 7.121 1 98.44 17 LEU B O 1
ATOM 1305 N N . VAL B 1 18 ? -13.461 -8.773 5.988 1 98.81 18 VAL B N 1
ATOM 1306 C CA . VAL B 1 18 ? -13.133 -7.391 5.652 1 98.81 18 VAL B CA 1
ATOM 1307 C C . VAL B 1 18 ? -14.156 -6.84 4.664 1 98.81 18 VAL B C 1
ATOM 1309 O O . VAL B 1 18 ? -14.547 -5.672 4.754 1 98.81 18 VAL B O 1
ATOM 1312 N N . LEU B 1 19 ? -14.617 -7.672 3.736 1 98.75 19 LEU B N 1
ATOM 1313 C CA . LEU B 1 19 ? -15.68 -7.254 2.83 1 98.75 19 LEU B CA 1
ATOM 1314 C C . LEU B 1 19 ? -16.953 -6.91 3.604 1 98.75 19 LEU B C 1
ATOM 1316 O O . LEU B 1 19 ? -17.641 -5.945 3.268 1 98.75 19 LEU B O 1
ATOM 1320 N N . LEU B 1 20 ? -17.234 -7.68 4.621 1 98.81 20 LEU B N 1
ATOM 1321 C CA . LEU B 1 20 ? -18.391 -7.387 5.477 1 98.81 20 LEU B CA 1
ATOM 1322 C C . LEU B 1 20 ? -18.234 -6.02 6.137 1 98.81 20 LEU B C 1
ATOM 1324 O O . LEU B 1 20 ? -19.172 -5.219 6.137 1 98.81 20 LEU B O 1
ATOM 1328 N N . ALA B 1 21 ? -17.109 -5.793 6.66 1 98.81 21 ALA B N 1
ATOM 1329 C CA . ALA B 1 21 ? -16.844 -4.516 7.32 1 98.81 21 ALA B CA 1
ATOM 1330 C C . ALA B 1 21 ? -17 -3.354 6.344 1 98.81 21 ALA B C 1
ATOM 1332 O O . ALA B 1 21 ? -17.594 -2.326 6.684 1 98.81 21 ALA B O 1
ATOM 1333 N N . VAL B 1 22 ? -16.453 -3.48 5.145 1 98.75 22 VAL B N 1
ATOM 1334 C CA . VAL B 1 22 ? -16.547 -2.441 4.125 1 98.75 22 VAL B CA 1
ATOM 1335 C C . VAL B 1 22 ? -18 -2.203 3.76 1 98.75 22 VAL B C 1
ATOM 1337 O O . VAL B 1 22 ? -18.422 -1.06 3.584 1 98.75 22 VAL B O 1
ATOM 1340 N N . SER B 1 23 ? -18.781 -3.283 3.635 1 98.75 23 SER B N 1
ATOM 1341 C CA . SER B 1 23 ? -20.203 -3.172 3.342 1 98.75 23 SER B CA 1
ATOM 1342 C C . SER B 1 23 ? -20.938 -2.398 4.434 1 98.75 23 SER B C 1
ATOM 1344 O O . SER B 1 23 ? -21.75 -1.518 4.141 1 98.75 23 SER B O 1
ATOM 1346 N N . LEU B 1 24 ? -20.594 -2.719 5.633 1 98.25 24 LEU B N 1
ATOM 1347 C CA . LEU B 1 24 ? -21.234 -2.045 6.758 1 98.25 24 LEU B CA 1
ATOM 1348 C C . LEU B 1 24 ? -20.828 -0.576 6.816 1 98.25 24 LEU B C 1
ATOM 1350 O O . LEU B 1 24 ? -21.641 0.28 7.188 1 98.25 24 LEU B O 1
ATOM 1354 N N . LEU B 1 25 ? -19.625 -0.268 6.469 1 97.5 25 LEU B N 1
ATOM 1355 C CA . LEU B 1 25 ? -19.156 1.116 6.422 1 97.5 25 LEU B CA 1
ATOM 1356 C C . LEU B 1 25 ? -19.922 1.904 5.355 1 97.5 25 LEU B C 1
ATOM 1358 O O . LEU B 1 25 ? -20.281 3.059 5.578 1 97.5 25 LEU B O 1
ATOM 1362 N N . LEU B 1 26 ? -20.125 1.292 4.18 1 97.44 26 LEU B N 1
ATOM 1363 C CA . LEU B 1 26 ? -20.891 1.944 3.125 1 97.44 26 LEU B CA 1
ATOM 1364 C C . LEU B 1 26 ? -22.312 2.242 3.59 1 97.44 26 LEU B C 1
ATOM 1366 O O . LEU B 1 26 ? -22.828 3.336 3.354 1 97.44 26 LEU B O 1
ATOM 1370 N N . LEU B 1 27 ? -22.875 1.288 4.254 1 96.88 27 LEU B N 1
ATOM 1371 C CA . LEU B 1 27 ? -24.25 1.472 4.746 1 96.88 27 LEU B CA 1
ATOM 1372 C C . LEU B 1 27 ? -24.281 2.547 5.824 1 96.88 27 LEU B C 1
ATOM 1374 O O . LEU B 1 27 ? -25.25 3.32 5.895 1 96.88 27 LEU B O 1
ATOM 1378 N N . SER B 1 28 ? -23.312 2.568 6.672 1 93.75 28 SER B N 1
ATOM 1379 C CA . SER B 1 28 ? -23.25 3.584 7.719 1 93.75 28 SER B CA 1
ATOM 1380 C C . SER B 1 28 ? -23.125 4.98 7.121 1 93.75 28 SER B C 1
ATOM 1382 O O . SER B 1 28 ? -23.688 5.945 7.648 1 93.75 28 SER B O 1
ATOM 1384 N N . ALA B 1 29 ? -22.281 5.082 6.066 1 91 29 ALA B N 1
ATOM 1385 C CA . ALA B 1 29 ? -22.141 6.371 5.391 1 91 29 ALA B CA 1
ATOM 1386 C C . ALA B 1 29 ? -23.484 6.844 4.84 1 91 29 ALA B C 1
ATOM 1388 O O . ALA B 1 29 ? -23.812 8.031 4.914 1 91 29 ALA B O 1
ATOM 1389 N N . LEU B 1 30 ? -24.266 5.961 4.324 1 92.06 30 LEU B N 1
ATOM 1390 C CA . LEU B 1 30 ? -25.594 6.277 3.803 1 92.06 30 LEU B CA 1
ATOM 1391 C C . LEU B 1 30 ? -26.531 6.688 4.93 1 92.06 30 LEU B C 1
ATOM 1393 O O . LEU B 1 30 ? -27.297 7.652 4.793 1 92.06 30 LEU B O 1
ATOM 1397 N N . ALA B 1 31 ? -26.484 5.957 6.004 1 91.56 31 ALA B N 1
ATOM 1398 C CA . ALA B 1 31 ? -27.312 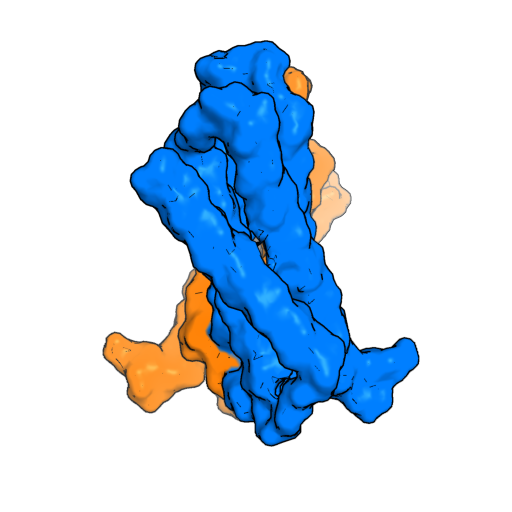6.273 7.164 1 91.56 31 ALA B CA 1
ATOM 1399 C C . ALA B 1 31 ? -27.016 7.676 7.684 1 91.56 31 ALA B C 1
ATOM 1401 O O . ALA B 1 31 ? -27.938 8.414 8.039 1 91.56 31 ALA B O 1
ATOM 1402 N N . TRP B 1 32 ? -25.766 7.996 7.695 1 86.62 32 TRP B N 1
ATOM 1403 C CA . TRP B 1 32 ? -25.375 9.32 8.164 1 86.62 32 TRP B CA 1
ATOM 1404 C C . TRP B 1 32 ? -25.906 10.406 7.227 1 86.62 32 TRP B C 1
ATOM 1406 O O . TRP B 1 32 ? -26.359 11.461 7.68 1 86.62 32 TRP B O 1
ATOM 1416 N N . GLN B 1 33 ? -25.828 10.141 5.988 1 86.06 33 GLN B N 1
ATOM 1417 C CA . GLN B 1 33 ? -26.375 11.062 4.996 1 86.06 33 GLN B CA 1
ATOM 1418 C C . GLN B 1 33 ? -27.859 11.305 5.223 1 86.06 33 GLN B C 1
ATOM 1420 O O . GLN B 1 33 ? -28.344 12.438 5.102 1 86.06 33 GLN B O 1
ATOM 1425 N N . TRP B 1 34 ? -28.578 10.336 5.574 1 86.44 34 TRP B N 1
ATOM 1426 C CA . TRP B 1 34 ? -30.031 10.445 5.793 1 86.44 34 TRP B CA 1
ATOM 1427 C C . TRP B 1 34 ? -30.328 11.125 7.129 1 86.44 34 TRP B C 1
ATOM 1429 O O . TRP B 1 34 ? -31.25 11.922 7.234 1 86.44 34 TRP B O 1
ATOM 1439 N N . LEU B 1 35 ? -29.516 10.898 8.078 1 86.62 35 LEU B N 1
ATOM 1440 C CA . LEU B 1 35 ? -29.719 11.477 9.398 1 86.62 35 LEU B CA 1
ATOM 1441 C C . LEU B 1 35 ? -29.375 12.961 9.406 1 86.62 35 LEU B C 1
ATOM 1443 O O . LEU B 1 35 ? -30.062 13.758 10.039 1 86.62 35 LEU B O 1
ATOM 1447 N N . ASP B 1 36 ? -28.375 13.344 8.75 1 82 36 ASP B N 1
ATOM 1448 C CA . ASP B 1 36 ? -27.922 14.727 8.711 1 82 36 ASP B CA 1
ATOM 1449 C C . ASP B 1 36 ? -28.688 15.523 7.656 1 82 36 ASP B C 1
ATOM 1451 O O . ASP B 1 36 ? -28.656 16.75 7.652 1 82 36 ASP B O 1
ATOM 1455 N N . ALA B 1 37 ? -29.375 14.781 6.832 1 80 37 ALA B N 1
ATOM 1456 C CA . ALA B 1 37 ? -30.188 15.391 5.777 1 80 37 ALA B CA 1
ATOM 1457 C C . AL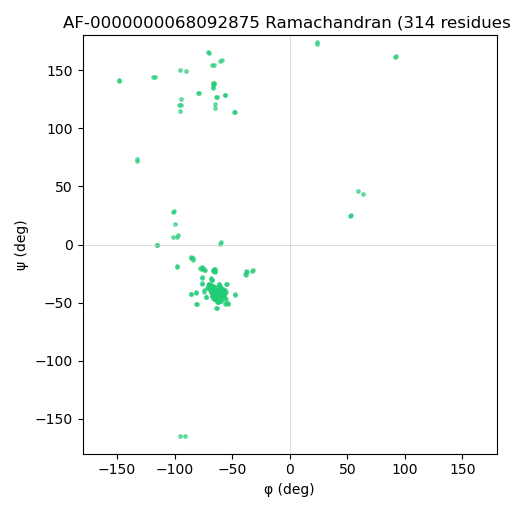A B 1 37 ? -29.344 16.359 4.945 1 80 37 ALA B C 1
ATOM 1459 O O . ALA B 1 37 ? -29.797 17.453 4.605 1 80 37 ALA B O 1
ATOM 1460 N N . GLU B 1 38 ? -28.188 16.219 4.879 1 79.38 38 GLU B N 1
ATOM 1461 C CA . GLU B 1 38 ? -27.297 17.047 4.062 1 79.38 38 GLU B CA 1
ATOM 1462 C C . GLU B 1 38 ? -26.578 16.203 3.018 1 79.38 38 GLU B C 1
ATOM 1464 O O . GLU B 1 38 ? -26.312 15.016 3.236 1 79.38 38 GLU B O 1
ATOM 1469 N N . ALA B 1 39 ? -26.422 16.906 1.873 1 83.38 39 ALA B N 1
ATOM 1470 C CA . ALA B 1 39 ? -25.641 16.234 0.823 1 83.38 39 ALA B CA 1
ATOM 1471 C C . ALA B 1 39 ? -24.188 16.062 1.243 1 83.38 39 ALA B C 1
ATOM 1473 O O . ALA B 1 39 ? -23.609 16.938 1.873 1 83.38 39 ALA B O 1
ATOM 1474 N N . PRO B 1 40 ? -23.719 14.867 0.906 1 84.81 40 PRO B N 1
ATOM 1475 C CA . PRO B 1 40 ? -22.328 14.648 1.283 1 84.81 40 PRO B CA 1
ATOM 1476 C C . PRO B 1 40 ? -21.359 15.547 0.513 1 84.81 40 PRO B C 1
ATOM 1478 O O . PRO B 1 40 ? -21.594 15.859 -0.657 1 84.81 40 PRO B O 1
ATOM 1481 N N . CYS B 1 41 ? -20.453 16.094 1.194 1 84 41 CYS B N 1
ATOM 1482 C CA . CYS B 1 41 ? -19.453 16.938 0.55 1 84 41 CYS B CA 1
ATOM 1483 C C . CYS B 1 41 ? -18.656 16.141 -0.487 1 84 41 CYS B C 1
ATOM 1485 O O . CYS B 1 41 ? -18.672 14.906 -0.469 1 84 41 CYS B O 1
ATOM 1487 N N . PRO B 1 42 ? -18.016 16.719 -1.492 1 89.88 42 PRO B N 1
ATOM 1488 C CA . PRO B 1 42 ? -17.312 16.031 -2.582 1 89.88 42 PRO B CA 1
ATOM 1489 C C . PRO B 1 42 ? -16.25 15.07 -2.08 1 89.88 42 PRO B C 1
ATOM 1491 O O . PRO B 1 42 ? -16.047 14 -2.658 1 89.88 42 PRO B O 1
ATOM 1494 N N . LEU B 1 43 ? -15.516 15.398 -1.051 1 89.75 43 LEU B N 1
ATOM 1495 C CA . LEU B 1 43 ? -14.469 14.523 -0.534 1 89.75 43 LEU B CA 1
ATOM 1496 C C . LEU B 1 43 ? -15.07 13.297 0.133 1 89.75 43 LEU B C 1
ATOM 1498 O O . LEU B 1 43 ? -14.492 12.211 0.079 1 89.75 43 LEU B O 1
ATOM 1502 N N . CYS B 1 44 ? -16.188 13.414 0.748 1 89.75 44 CYS B N 1
ATOM 1503 C CA . CYS B 1 44 ? -16.891 12.266 1.314 1 89.75 44 CYS B CA 1
ATOM 1504 C C . CYS B 1 44 ? -17.359 11.32 0.218 1 89.75 44 CYS B C 1
ATOM 1506 O O . CYS B 1 44 ? -17.312 10.102 0.39 1 89.75 44 CYS B O 1
ATOM 1508 N N . LEU B 1 45 ? -17.812 11.883 -0.862 1 92.94 45 LEU B N 1
ATOM 1509 C CA . LEU B 1 45 ? -18.219 11.055 -1.997 1 92.94 45 LEU B CA 1
ATOM 1510 C C . LEU B 1 45 ? -17.031 10.281 -2.561 1 92.94 45 LEU B C 1
ATOM 1512 O O . LEU B 1 45 ? -17.156 9.125 -2.945 1 92.94 45 LEU B O 1
ATOM 1516 N N . LEU B 1 46 ? -15.906 10.977 -2.623 1 94.62 46 LEU B N 1
ATOM 1517 C CA . LEU B 1 46 ? -14.703 10.305 -3.09 1 94.62 46 LEU B CA 1
ATOM 1518 C C . LEU B 1 46 ? -14.336 9.141 -2.17 1 94.62 46 LEU B C 1
ATOM 1520 O O . LEU B 1 46 ? -13.938 8.07 -2.639 1 94.62 46 LEU B O 1
ATOM 1524 N N . GLN B 1 47 ? -14.438 9.312 -0.92 1 95.62 47 GLN B N 1
ATOM 1525 C CA . GLN B 1 47 ? -14.133 8.266 0.048 1 95.62 47 GLN B CA 1
ATOM 1526 C C . GLN B 1 47 ? -15.109 7.098 -0.083 1 95.62 47 GLN B C 1
ATOM 1528 O O . GLN B 1 47 ? -14.703 5.938 0.019 1 95.62 47 GLN B O 1
ATOM 1533 N N . ARG B 1 48 ? -16.391 7.383 -0.28 1 96.62 48 ARG B N 1
ATOM 1534 C CA . ARG B 1 48 ? -17.359 6.316 -0.514 1 96.62 48 ARG B CA 1
ATOM 1535 C C . ARG B 1 48 ? -17.016 5.539 -1.781 1 96.62 48 ARG B C 1
ATOM 1537 O O . ARG B 1 48 ? -17.125 4.312 -1.809 1 96.62 48 ARG B O 1
ATOM 1544 N N . ALA B 1 49 ? -16.641 6.289 -2.822 1 97.94 49 ALA B N 1
ATOM 1545 C CA . ALA B 1 49 ? -16.219 5.629 -4.051 1 97.94 49 ALA B CA 1
ATOM 1546 C C . ALA B 1 49 ? -15.016 4.723 -3.795 1 97.94 49 ALA B C 1
ATOM 1548 O O . ALA B 1 49 ? -14.922 3.627 -4.359 1 97.94 49 ALA B O 1
ATOM 1549 N N . ALA B 1 50 ? -14.086 5.195 -3.006 1 98.62 50 ALA B N 1
ATOM 1550 C CA . ALA B 1 50 ? -12.93 4.379 -2.645 1 98.62 50 ALA B CA 1
ATOM 1551 C C . ALA B 1 50 ? -13.367 3.094 -1.944 1 98.62 50 ALA B C 1
ATOM 1553 O O . ALA B 1 50 ? -12.836 2.016 -2.227 1 98.62 50 ALA B O 1
ATOM 1554 N N . LEU B 1 51 ? -14.305 3.176 -1.054 1 98.69 51 LEU B N 1
ATOM 1555 C CA . LEU B 1 51 ? -14.805 1.998 -0.349 1 98.69 51 LEU B CA 1
ATOM 1556 C C . LEU B 1 51 ? -15.453 1.018 -1.319 1 98.69 51 LEU B C 1
ATOM 1558 O O . LEU B 1 51 ? -15.289 -0.197 -1.183 1 98.69 51 LEU B O 1
ATOM 1562 N N . VAL B 1 52 ? -16.156 1.539 -2.268 1 98.75 52 VAL B N 1
ATOM 1563 C CA . VAL B 1 52 ? -16.781 0.682 -3.275 1 98.75 52 VAL B CA 1
ATOM 1564 C C . VAL B 1 52 ? -15.695 -0.072 -4.043 1 98.75 52 VAL B C 1
ATOM 1566 O O . VAL B 1 52 ? -15.773 -1.291 -4.215 1 98.75 52 VAL B O 1
ATOM 1569 N N . LEU B 1 53 ? -14.719 0.652 -4.488 1 98.81 53 LEU B N 1
ATOM 1570 C CA . LEU B 1 53 ? -13.648 0.03 -5.266 1 98.81 53 LEU B CA 1
ATOM 1571 C C . LEU B 1 53 ? -12.875 -0.969 -4.414 1 98.81 53 LEU B C 1
ATOM 1573 O O . LEU B 1 53 ? -12.469 -2.025 -4.902 1 98.81 53 LEU B O 1
ATOM 1577 N N . ILE B 1 54 ? -12.602 -0.648 -3.156 1 98.88 54 ILE B N 1
ATOM 1578 C CA . ILE B 1 54 ? -11.984 -1.585 -2.223 1 98.88 54 ILE B CA 1
ATOM 1579 C C . ILE B 1 54 ? -12.82 -2.857 -2.137 1 98.88 54 ILE B C 1
ATOM 1581 O O . ILE B 1 54 ? -12.289 -3.967 -2.215 1 98.88 54 ILE B O 1
ATOM 1585 N N . GLY B 1 55 ? -14.141 -2.715 -1.99 1 98.88 55 GLY B N 1
ATOM 1586 C CA . GLY B 1 55 ? -15.039 -3.857 -1.9 1 98.88 55 GLY B CA 1
ATOM 1587 C C . GLY B 1 55 ? -15.008 -4.738 -3.135 1 98.88 55 GLY B C 1
ATOM 1588 O O . GLY B 1 55 ? -15.125 -5.961 -3.035 1 98.88 55 GLY B O 1
ATOM 1589 N N . VAL B 1 56 ? -14.852 -4.129 -4.281 1 98.69 56 VAL B N 1
ATOM 1590 C CA . VAL B 1 56 ? -14.773 -4.891 -5.523 1 98.69 56 VAL B CA 1
ATOM 1591 C C . VAL B 1 56 ? -13.547 -5.805 -5.488 1 98.69 56 VAL B C 1
ATOM 1593 O O . VAL B 1 56 ? -13.641 -6.988 -5.824 1 98.69 56 VAL B O 1
ATOM 1596 N N . GLY B 1 57 ? -12.406 -5.281 -5.125 1 97.94 57 GLY B N 1
ATOM 1597 C CA . GLY B 1 57 ? -11.219 -6.109 -4.992 1 97.94 57 GLY B CA 1
ATOM 1598 C C . GLY B 1 57 ? -11.398 -7.25 -4.008 1 97.94 57 GLY B C 1
ATOM 1599 O O . GLY B 1 57 ? -10.977 -8.383 -4.273 1 97.94 57 GLY B O 1
ATOM 1600 N N . LEU B 1 58 ? -11.984 -6.949 -2.898 1 98.38 58 LEU B N 1
ATOM 1601 C CA . LEU B 1 58 ? -12.219 -7.965 -1.88 1 98.38 58 LEU B CA 1
ATOM 1602 C C . LEU B 1 58 ? -13.195 -9.023 -2.385 1 98.38 58 LEU B C 1
ATOM 1604 O O . LEU B 1 58 ? -13.008 -10.219 -2.135 1 98.38 58 LEU B O 1
ATOM 1608 N N . LEU B 1 59 ? -14.258 -8.562 -3.066 1 97.75 59 LEU B N 1
ATOM 1609 C CA . LEU B 1 59 ? -15.227 -9.492 -3.633 1 97.75 59 LEU B CA 1
ATOM 1610 C C . LEU B 1 59 ? -14.555 -10.469 -4.582 1 97.75 59 LEU B C 1
ATOM 1612 O O . LEU B 1 59 ? -14.852 -11.672 -4.559 1 97.75 59 LEU B O 1
ATOM 1616 N N . LEU B 1 60 ? -13.695 -9.984 -5.383 1 95.44 60 LEU B N 1
ATOM 1617 C CA . LEU B 1 60 ? -12.984 -10.852 -6.312 1 95.44 60 LEU B CA 1
ATOM 1618 C C . LEU B 1 60 ? -12.086 -11.828 -5.566 1 95.44 60 LEU B C 1
ATOM 1620 O O . LEU B 1 60 ? -11.938 -12.984 -5.98 1 95.44 60 LEU B O 1
ATOM 1624 N N . ASN B 1 61 ? -11.469 -11.367 -4.5 1 94.31 61 ASN B N 1
ATOM 1625 C CA . ASN B 1 61 ? -10.68 -12.289 -3.682 1 94.31 61 ASN B CA 1
ATOM 1626 C C . ASN B 1 61 ? -11.539 -13.406 -3.098 1 94.31 61 ASN B C 1
ATOM 1628 O O . ASN B 1 61 ? -11.102 -14.555 -3.016 1 94.31 61 ASN B O 1
ATOM 1632 N N . VAL B 1 62 ? -12.711 -13.062 -2.648 1 94.38 62 VAL B N 1
ATOM 1633 C CA . VAL B 1 62 ? -13.617 -14.047 -2.066 1 94.38 62 VAL B CA 1
ATOM 1634 C C . VAL B 1 62 ? -14.109 -15 -3.152 1 94.38 62 VAL B C 1
ATOM 1636 O O . VAL B 1 62 ? -14.156 -16.219 -2.947 1 94.38 62 VAL B O 1
ATOM 1639 N N . ARG B 1 63 ? -14.398 -14.43 -4.289 1 92.44 63 ARG B N 1
ATOM 1640 C CA . ARG B 1 63 ? -15.016 -15.211 -5.359 1 92.44 63 ARG B CA 1
ATOM 1641 C C . ARG B 1 63 ? -13.977 -16.016 -6.129 1 92.44 63 ARG B C 1
ATOM 1643 O O . ARG B 1 63 ? -14.211 -17.172 -6.473 1 92.44 63 ARG B O 1
ATOM 1650 N N . MET B 1 64 ? -12.859 -15.445 -6.398 1 90.88 64 MET B N 1
ATOM 1651 C CA . MET B 1 64 ? -11.906 -16.047 -7.332 1 90.88 64 MET B CA 1
ATOM 1652 C C . MET B 1 64 ? -10.617 -16.438 -6.613 1 90.88 64 MET B C 1
ATOM 1654 O O . MET B 1 64 ? -9.711 -17 -7.227 1 90.88 64 MET B O 1
ATOM 1658 N N . GLY B 1 65 ? -10.547 -16.188 -5.383 1 89.69 65 GLY B N 1
ATOM 1659 C CA . GLY B 1 65 ? -9.32 -16.469 -4.652 1 89.69 65 GLY B CA 1
ATOM 1660 C C . GLY B 1 65 ? -8.375 -15.289 -4.598 1 89.69 65 GLY B C 1
ATOM 1661 O O . GLY B 1 65 ? -8.508 -14.344 -5.371 1 89.69 65 GLY B O 1
ATOM 1662 N N . PRO B 1 66 ? -7.449 -15.391 -3.641 1 90 66 PRO B N 1
ATOM 1663 C CA . PRO B 1 66 ? -6.523 -14.266 -3.467 1 90 66 PRO B CA 1
ATOM 1664 C C . PRO B 1 66 ? -5.59 -14.086 -4.66 1 90 66 PRO B C 1
ATOM 1666 O O . PRO B 1 66 ? -5.141 -15.07 -5.258 1 90 66 PRO B O 1
ATOM 1669 N N . SER B 1 67 ? -5.395 -12.844 -5.004 1 91.31 67 SER B N 1
ATOM 1670 C CA . SER B 1 67 ? -4.547 -12.461 -6.125 1 91.31 67 SER B CA 1
ATOM 1671 C C . SER B 1 67 ? -3.869 -11.117 -5.875 1 91.31 67 SER B C 1
ATOM 1673 O O . SER B 1 67 ? -4.484 -10.203 -5.32 1 91.31 67 SER B O 1
ATOM 1675 N N . PRO B 1 68 ? -2.566 -11.008 -6.297 1 92.5 68 PRO B N 1
ATOM 1676 C CA . PRO B 1 68 ? -1.906 -9.703 -6.211 1 92.5 68 PRO B CA 1
ATOM 1677 C C . PRO B 1 68 ? -2.682 -8.602 -6.93 1 92.5 68 PRO B C 1
ATOM 1679 O O . PRO B 1 68 ? -2.678 -7.453 -6.488 1 92.5 68 PRO B O 1
ATOM 1682 N N . LEU B 1 69 ? -3.336 -8.969 -8.016 1 93.56 69 LEU B N 1
ATOM 1683 C CA . LEU B 1 69 ? -4.133 -7.988 -8.742 1 93.56 69 LEU B CA 1
ATOM 1684 C C . LEU B 1 69 ? -5.309 -7.508 -7.895 1 93.56 69 LEU B C 1
ATOM 1686 O O . LEU B 1 69 ? -5.594 -6.312 -7.84 1 93.56 69 LEU B O 1
ATOM 1690 N N . HIS B 1 70 ? -6.004 -8.438 -7.297 1 95.75 70 HIS B N 1
ATOM 1691 C CA . HIS B 1 70 ? -7.137 -8.062 -6.457 1 95.75 70 HIS B CA 1
ATOM 1692 C C . HIS B 1 70 ? -6.695 -7.191 -5.289 1 95.75 70 HIS B C 1
ATOM 1694 O O . HIS B 1 70 ? -7.363 -6.207 -4.957 1 95.75 70 HIS B O 1
ATOM 1700 N N . TYR B 1 71 ? -5.539 -7.504 -4.711 1 96.5 71 TYR B N 1
ATOM 1701 C CA . TYR B 1 71 ? -5.02 -6.676 -3.627 1 96.5 71 TYR B CA 1
ATOM 1702 C C . TYR B 1 71 ? -4.59 -5.309 -4.141 1 96.5 71 TYR B C 1
ATOM 1704 O O . TYR B 1 71 ? -4.73 -4.301 -3.443 1 96.5 71 TYR B O 1
ATOM 1712 N N . ALA B 1 72 ? -4.055 -5.27 -5.363 1 97.44 72 ALA B N 1
ATOM 1713 C CA . ALA B 1 72 ? -3.736 -3.973 -5.957 1 97.44 72 ALA B CA 1
ATOM 1714 C C . ALA B 1 72 ? -4.992 -3.123 -6.121 1 97.44 72 ALA B C 1
ATOM 1716 O O . ALA B 1 72 ? -4.957 -1.905 -5.926 1 97.44 72 ALA B O 1
ATOM 1717 N N . MET B 1 73 ? -6.047 -3.783 -6.473 1 97.81 73 MET B N 1
ATOM 1718 C CA . MET B 1 73 ? -7.328 -3.102 -6.637 1 97.81 73 MET B CA 1
ATOM 1719 C C . MET B 1 73 ? -7.836 -2.576 -5.297 1 97.81 73 MET B C 1
ATOM 1721 O O . MET B 1 73 ? -8.695 -1.688 -5.262 1 97.81 73 MET B O 1
ATOM 1725 N N . VAL B 1 74 ? -7.426 -3.096 -4.215 1 98.75 74 VAL B N 1
ATOM 1726 C CA . VAL B 1 74 ? -7.77 -2.623 -2.879 1 98.75 74 VAL B CA 1
ATOM 1727 C C . VAL B 1 74 ? -6.816 -1.502 -2.467 1 98.75 74 VAL B C 1
ATOM 1729 O O . VAL B 1 74 ? -7.25 -0.464 -1.962 1 98.75 74 VAL B O 1
ATOM 1732 N N . LEU B 1 75 ? -5.555 -1.708 -2.768 1 98.75 75 LEU B N 1
ATOM 1733 C CA . LEU B 1 75 ? -4.512 -0.775 -2.352 1 98.75 75 LEU B CA 1
ATOM 1734 C C . LEU B 1 75 ? -4.688 0.576 -3.039 1 98.75 75 LEU B C 1
ATOM 1736 O O . LEU B 1 75 ? -4.562 1.622 -2.398 1 98.75 75 LEU B O 1
ATOM 1740 N N . ALA B 1 76 ? -5.02 0.593 -4.289 1 98.69 76 ALA B N 1
ATOM 1741 C CA . ALA B 1 76 ? -5.109 1.826 -5.066 1 98.69 76 ALA B CA 1
ATOM 1742 C C . ALA B 1 76 ? -6.199 2.742 -4.52 1 98.69 76 ALA B C 1
ATOM 1744 O O . ALA B 1 76 ? -5.934 3.891 -4.164 1 98.69 76 ALA B O 1
ATOM 1745 N N . PRO B 1 77 ? -7.395 2.23 -4.418 1 98.81 77 PRO B N 1
ATOM 1746 C CA . PRO B 1 77 ? -8.406 3.127 -3.854 1 98.81 77 PRO B CA 1
ATOM 1747 C C . PRO B 1 77 ? -8.172 3.43 -2.375 1 98.81 77 PRO B C 1
ATOM 1749 O O . PRO B 1 77 ? -8.547 4.5 -1.894 1 98.81 77 PRO B O 1
ATOM 1752 N N . ALA B 1 78 ? -7.551 2.512 -1.599 1 98.75 78 ALA B N 1
ATOM 1753 C CA . ALA B 1 78 ? -7.207 2.809 -0.211 1 98.75 78 ALA B CA 1
ATOM 1754 C C . ALA B 1 78 ? -6.266 4.008 -0.125 1 98.75 78 ALA B C 1
ATOM 1756 O O . ALA B 1 78 ? -6.41 4.855 0.756 1 98.75 78 ALA B O 1
ATOM 1757 N N . LEU B 1 79 ? -5.336 4.078 -1.053 1 98.12 79 LEU B N 1
ATOM 1758 C CA . LEU B 1 79 ? -4.445 5.23 -1.122 1 98.12 79 LEU B CA 1
ATOM 1759 C C . LEU B 1 79 ? -5.223 6.496 -1.469 1 98.12 79 LEU B C 1
ATOM 1761 O O . LEU B 1 79 ? -4.98 7.555 -0.884 1 98.12 79 LEU B O 1
ATOM 1765 N N . GLY B 1 80 ? -6.094 6.367 -2.439 1 97.69 80 GLY B N 1
ATOM 1766 C CA . GLY B 1 80 ? -6.938 7.496 -2.797 1 97.69 80 GLY B CA 1
ATOM 1767 C C . GLY B 1 80 ? -7.801 7.984 -1.648 1 97.69 80 GLY B C 1
ATOM 1768 O O . GLY B 1 80 ? -7.883 9.188 -1.39 1 97.69 80 GLY B O 1
ATOM 1769 N N . GLY B 1 81 ? -8.523 7.043 -0.937 1 97.44 81 GLY B N 1
ATOM 1770 C CA . GLY B 1 81 ? -9.344 7.391 0.214 1 97.44 81 GLY B CA 1
ATOM 1771 C C . GLY B 1 81 ? -8.547 8.008 1.349 1 97.44 81 GLY B C 1
ATOM 1772 O O . GLY B 1 81 ? -9 8.953 1.989 1 97.44 81 GLY B O 1
ATOM 1773 N N . LEU B 1 82 ? -7.379 7.422 1.576 1 96.56 82 LEU B N 1
ATOM 1774 C CA . LEU B 1 82 ? -6.5 7.969 2.602 1 96.56 82 LEU B CA 1
ATOM 1775 C C . LEU B 1 82 ? -6.133 9.414 2.289 1 96.56 82 LEU B C 1
ATOM 1777 O O . LEU B 1 82 ? -6.152 10.273 3.176 1 96.56 82 LEU B O 1
ATOM 1781 N N . THR B 1 83 ? -5.766 9.688 1.019 1 94.19 83 THR B N 1
ATOM 1782 C CA . THR B 1 83 ? -5.406 11.031 0.582 1 94.19 83 THR B CA 1
ATOM 1783 C C . THR B 1 83 ? -6.594 11.984 0.732 1 94.19 83 THR B C 1
ATOM 1785 O O . THR B 1 83 ? -6.438 13.102 1.227 1 94.19 83 THR B O 1
ATOM 1788 N N . ALA B 1 84 ? -7.773 11.508 0.362 1 94 84 ALA B N 1
ATOM 1789 C CA . ALA B 1 84 ? -8.977 12.328 0.469 1 94 84 ALA B CA 1
ATOM 1790 C C . ALA B 1 84 ? -9.297 12.641 1.928 1 94 84 ALA B C 1
ATOM 1792 O O . ALA B 1 84 ? -9.609 13.781 2.27 1 94 84 ALA B O 1
ATOM 1793 N N . ALA B 1 85 ? -9.258 11.633 2.775 1 93.12 85 ALA B N 1
ATOM 1794 C CA . ALA B 1 85 ? -9.523 11.836 4.199 1 93.12 85 ALA B CA 1
ATOM 1795 C C . ALA B 1 85 ? -8.477 12.75 4.824 1 93.12 85 ALA B C 1
ATOM 1797 O O . ALA B 1 85 ? -8.805 13.609 5.648 1 93.12 85 ALA B O 1
ATOM 1798 N N . GLY B 1 86 ? -7.242 12.578 4.418 1 89.81 86 GLY B N 1
ATOM 1799 C CA . GLY B 1 86 ? -6.18 13.445 4.906 1 89.81 86 GLY B CA 1
ATOM 1800 C C . GLY B 1 86 ? -6.336 14.891 4.465 1 89.81 86 GLY B C 1
ATOM 1801 O O . GLY B 1 86 ? -6.117 15.812 5.25 1 89.81 86 GLY B O 1
ATOM 1802 N N . TRP B 1 87 ? -6.672 15.031 3.184 1 87.94 87 TRP B N 1
ATOM 1803 C CA . TRP B 1 87 ? -6.906 16.375 2.652 1 87.94 87 TRP B CA 1
ATOM 1804 C C . TRP B 1 87 ? -8.031 17.062 3.404 1 87.94 87 TRP B C 1
ATOM 1806 O O . TRP B 1 87 ? -7.938 18.25 3.725 1 87.94 87 TRP B O 1
ATOM 1816 N N . GLN B 1 88 ? -9.031 16.344 3.758 1 84.69 88 GLN B N 1
ATOM 1817 C CA . GLN B 1 88 ? -10.148 16.906 4.512 1 84.69 88 GLN B CA 1
ATOM 1818 C C . GLN B 1 88 ? -9.711 17.328 5.914 1 84.69 88 GLN B C 1
ATOM 1820 O O . GLN B 1 88 ? -10.164 18.344 6.426 1 84.69 88 GLN B O 1
ATOM 1825 N N . LEU B 1 89 ? -8.859 16.547 6.469 1 82.81 89 LEU B N 1
ATOM 1826 C CA . LEU B 1 89 ? -8.352 16.828 7.805 1 82.81 89 LEU B CA 1
ATOM 1827 C C . LEU B 1 89 ? -7.48 18.094 7.801 1 82.81 89 LEU B C 1
ATOM 1829 O O . LEU B 1 89 ? -7.461 18.844 8.781 1 82.81 89 LEU B O 1
ATOM 1833 N N . LEU B 1 90 ? -6.773 18.406 6.664 1 78.12 90 LEU B N 1
ATOM 1834 C CA . LEU B 1 90 ? -5.801 19.484 6.617 1 78.12 90 LEU B CA 1
ATOM 1835 C C . LEU B 1 90 ? -6.422 20.75 6.012 1 78.12 90 LEU B C 1
ATOM 1837 O O . LEU B 1 90 ? -5.809 21.812 6.031 1 78.12 90 LEU B O 1
ATOM 1841 N N . SER B 1 91 ? -7.477 20.609 5.34 1 75.38 91 SER B N 1
ATOM 1842 C CA . SER B 1 91 ? -8.102 21.766 4.707 1 75.38 91 SER B CA 1
ATOM 1843 C C . SER B 1 91 ? -8.578 22.766 5.746 1 75.38 91 SER B C 1
ATOM 1845 O O . SER B 1 91 ? -9.055 22.391 6.816 1 75.38 91 SER B O 1
ATOM 1847 N N . PRO B 1 92 ? -8.109 24.016 5.516 1 61.19 92 PRO B N 1
ATOM 1848 C CA . PRO B 1 92 ? -8.484 25.109 6.426 1 61.19 92 PRO B CA 1
ATOM 1849 C C . PRO B 1 92 ? -9.984 25.141 6.715 1 61.19 92 PRO B C 1
ATOM 1851 O O . PRO B 1 92 ? -10.398 25.516 7.812 1 61.19 92 PRO B O 1
ATOM 1854 N N . ASP B 1 93 ? -10.758 24.938 5.562 1 57.75 93 ASP B N 1
ATOM 1855 C CA . ASP B 1 93 ? -12.195 25.031 5.77 1 57.75 93 ASP B CA 1
ATOM 1856 C C . ASP B 1 93 ? -12.695 23.922 6.695 1 57.75 93 ASP B C 1
ATOM 1858 O O . ASP B 1 93 ? -13.867 23.891 7.074 1 57.75 93 ASP B O 1
ATOM 1862 N N . ALA B 1 94 ? -11.82 22.922 6.711 1 56.62 94 ALA B N 1
ATOM 1863 C CA . ALA B 1 94 ? -12.211 21.844 7.625 1 56.62 94 ALA B CA 1
ATOM 1864 C C . ALA B 1 94 ? -12.328 22.359 9.055 1 56.62 94 ALA B C 1
ATOM 1866 O O . ALA B 1 94 ? -13.117 21.844 9.844 1 56.62 94 ALA B O 1
ATOM 1867 N N . GLY B 1 95 ? -12.062 23.797 9.117 1 49.88 95 GLY B N 1
ATOM 1868 C CA . GLY B 1 95 ? -12.102 24.406 10.438 1 49.88 95 GLY B CA 1
ATOM 1869 C C . GLY B 1 95 ? -11.859 23.438 11.562 1 49.88 95 GLY B C 1
ATOM 1870 O O . GLY B 1 95 ? -11.547 22.266 11.32 1 49.88 95 GLY B O 1
ATOM 1871 N N . ALA B 1 96 ? -11.742 24.031 12.805 1 53.41 96 ALA B N 1
ATOM 1872 C CA . ALA B 1 96 ? -11.695 23.375 14.109 1 53.41 96 ALA B CA 1
ATOM 1873 C C . ALA B 1 96 ? -12.633 22.172 14.156 1 53.41 96 ALA B C 1
ATOM 1875 O O . ALA B 1 96 ? -12.523 21.328 15.047 1 53.41 96 ALA B O 1
ATOM 1876 N N . ALA B 1 97 ? -13.672 22.188 13.258 1 53.09 97 ALA B N 1
ATOM 1877 C CA . ALA B 1 97 ? -14.852 21.328 13.367 1 53.09 97 ALA B CA 1
ATOM 1878 C C . ALA B 1 97 ? -14.703 20.094 12.492 1 53.09 97 ALA B C 1
ATOM 1880 O O . ALA B 1 97 ? -15.703 19.5 12.062 1 53.09 97 ALA B O 1
ATOM 1881 N N . ALA B 1 98 ? -13.477 19.891 11.898 1 56.59 98 ALA B N 1
ATOM 1882 C CA . ALA B 1 98 ? -13.508 18.641 11.164 1 56.59 98 ALA B CA 1
ATOM 1883 C C . ALA B 1 98 ? -14.094 17.516 12.023 1 56.59 98 ALA B C 1
ATOM 1885 O O . ALA B 1 98 ? -13.641 17.281 13.141 1 56.59 98 ALA B O 1
ATOM 1886 N N . PRO B 1 99 ? -15.266 17.016 11.602 1 60.94 99 PRO B N 1
ATOM 1887 C CA . PRO B 1 99 ? -15.93 16.047 12.477 1 60.94 99 PRO B CA 1
ATOM 1888 C C . PRO B 1 99 ? -15.047 14.844 12.812 1 60.94 99 PRO B C 1
ATOM 1890 O O . PRO B 1 99 ? -14.188 14.461 12.008 1 60.94 99 PRO B O 1
ATOM 1893 N N . PRO B 1 100 ? -14.906 14.523 14.125 1 66.81 100 PRO B N 1
ATOM 1894 C CA . PRO B 1 100 ? -14.156 13.367 14.625 1 66.81 100 PRO B CA 1
ATOM 1895 C C . PRO B 1 100 ? -14.203 12.172 13.68 1 66.81 100 PRO B C 1
ATOM 1897 O O . PRO B 1 100 ? -13.25 11.391 13.625 1 66.81 100 PRO B O 1
ATOM 1900 N N . TRP B 1 101 ? -15.219 12.172 12.844 1 75.5 101 TRP B N 1
ATOM 1901 C CA . TRP B 1 101 ? -15.367 10.992 12.008 1 75.5 101 TRP B CA 1
ATOM 1902 C C . TRP B 1 101 ? -14.328 10.977 10.891 1 75.5 101 TRP B C 1
ATOM 1904 O O . TRP B 1 101 ? -13.977 9.914 10.375 1 75.5 101 TRP B O 1
ATOM 1914 N N . GLN B 1 102 ? -13.781 12.078 10.539 1 78.12 102 GLN B N 1
ATOM 1915 C CA . GLN B 1 102 ? -12.812 12.109 9.453 1 78.12 102 GLN B CA 1
ATOM 1916 C C . GLN B 1 102 ? -11.492 11.461 9.859 1 78.12 102 GLN B C 1
ATOM 1918 O O . GLN B 1 102 ? -10.836 10.805 9.047 1 78.12 102 GLN B O 1
ATOM 1923 N N . GLY B 1 103 ? -11.188 11.719 11.062 1 86.06 103 GLY B N 1
ATOM 1924 C CA . GLY B 1 103 ? -10.016 11.023 11.57 1 86.06 103 GLY B CA 1
ATOM 1925 C C . GLY B 1 103 ? -10.141 9.508 11.5 1 86.06 103 GLY B C 1
ATOM 1926 O O . GLY B 1 103 ? -9.188 8.82 11.156 1 86.06 103 GLY B O 1
ATOM 1927 N N . TRP B 1 104 ? -11.328 9.078 11.812 1 90.19 104 TRP B N 1
ATOM 1928 C CA . TRP B 1 104 ? -11.586 7.641 11.758 1 90.19 104 TRP B CA 1
ATOM 1929 C C . TRP B 1 104 ? -11.516 7.129 10.328 1 90.19 104 TRP B C 1
ATOM 1931 O O . TRP B 1 104 ? -11.062 6.008 10.078 1 90.19 104 TRP B O 1
ATOM 1941 N N . ALA B 1 105 ? -11.969 7.945 9.406 1 93.44 105 ALA B N 1
ATOM 1942 C CA . ALA B 1 105 ? -11.867 7.547 8.008 1 93.44 105 ALA B CA 1
ATOM 1943 C C . ALA B 1 105 ? -10.414 7.41 7.578 1 93.44 105 ALA B C 1
ATOM 1945 O O . ALA B 1 105 ? -10.047 6.453 6.887 1 93.44 105 ALA B O 1
ATOM 1946 N N . PHE B 1 106 ? -9.641 8.359 8.039 1 93.88 106 PHE B N 1
ATOM 1947 C CA . PHE B 1 106 ? -8.219 8.32 7.727 1 93.88 106 PHE B CA 1
ATOM 1948 C C . PHE B 1 106 ? -7.578 7.055 8.281 1 93.88 106 PHE B C 1
ATOM 1950 O O . PHE B 1 106 ? -6.852 6.359 7.566 1 93.88 106 PHE B O 1
ATOM 1957 N N . LEU B 1 107 ? -7.887 6.707 9.469 1 94.56 107 LEU B N 1
ATOM 1958 C CA . LEU B 1 107 ? -7.344 5.516 10.117 1 94.56 107 LEU B CA 1
ATOM 1959 C C . LEU B 1 107 ? -7.852 4.25 9.43 1 94.56 107 LEU B C 1
ATOM 1961 O O . LEU B 1 107 ? -7.109 3.275 9.297 1 94.56 107 LEU B O 1
ATOM 1965 N N . LEU B 1 108 ? -9.023 4.285 9.055 1 96.75 108 LEU B N 1
ATOM 1966 C CA . LEU B 1 108 ? -9.617 3.117 8.414 1 96.75 108 LEU B CA 1
ATOM 1967 C C . LEU B 1 108 ? -8.945 2.832 7.07 1 96.75 108 LEU B C 1
ATOM 1969 O O . LEU B 1 108 ? -8.641 1.68 6.754 1 96.75 108 LEU B O 1
ATOM 1973 N N . PHE B 1 109 ? -8.734 3.83 6.301 1 98.19 109 PHE B N 1
ATOM 1974 C CA . PHE B 1 109 ? -8.062 3.623 5.027 1 98.19 109 PHE B CA 1
ATOM 1975 C C . PHE B 1 109 ? -6.613 3.195 5.242 1 98.19 109 PHE B C 1
ATOM 1977 O O . PHE B 1 109 ? -6.078 2.389 4.48 1 98.19 109 PHE B O 1
ATOM 1984 N N . GLY B 1 110 ? -5.957 3.789 6.281 1 97.31 110 GLY B N 1
ATOM 1985 C CA . GLY B 1 110 ? -4.641 3.307 6.668 1 97.31 110 GLY B CA 1
ATOM 1986 C C . GLY B 1 110 ? -4.637 1.841 7.062 1 97.31 110 GLY B C 1
ATOM 1987 O O . GLY B 1 110 ? -3.734 1.092 6.676 1 97.31 110 GLY B O 1
ATOM 1988 N N . ALA B 1 111 ? -5.59 1.419 7.797 1 98.12 111 ALA B N 1
ATOM 1989 C CA . ALA B 1 111 ? -5.723 0.024 8.211 1 98.12 111 ALA B 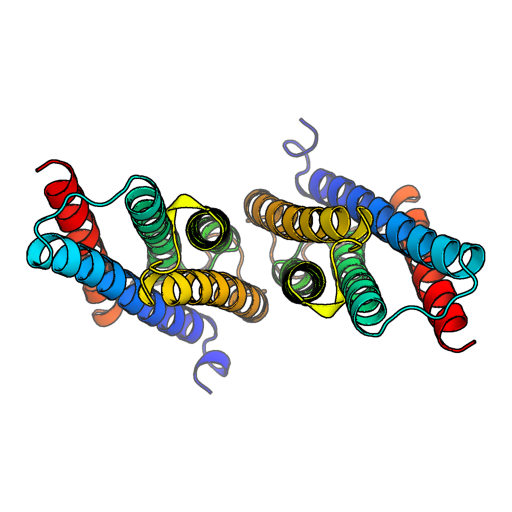CA 1
ATOM 1990 C C . ALA B 1 111 ? -5.891 -0.894 7 1 98.12 111 ALA B C 1
ATOM 1992 O O . ALA B 1 111 ? -5.418 -2.031 7.012 1 98.12 111 ALA B O 1
ATOM 1993 N N . MET B 1 112 ? -6.551 -0.412 5.957 1 98.62 112 MET B N 1
ATOM 1994 C CA . MET B 1 112 ? -6.715 -1.21 4.742 1 98.62 112 MET B CA 1
ATOM 1995 C C . MET B 1 112 ? -5.375 -1.442 4.059 1 98.62 112 MET B C 1
ATOM 1997 O O . MET B 1 112 ? -5.141 -2.51 3.488 1 98.62 112 MET B O 1
ATOM 2001 N N . LEU B 1 113 ? -4.539 -0.409 4.078 1 98.69 113 LEU B N 1
ATOM 2002 C CA . LEU B 1 113 ? -3.205 -0.584 3.521 1 98.69 113 LEU B CA 1
ATOM 2003 C C . LEU B 1 113 ? -2.422 -1.634 4.305 1 98.69 113 LEU B C 1
ATOM 2005 O O . LEU B 1 113 ? -1.77 -2.496 3.711 1 98.69 113 LEU B O 1
ATOM 2009 N N . VAL B 1 114 ? -2.48 -1.582 5.598 1 98.38 114 VAL B N 1
ATOM 2010 C CA . VAL B 1 114 ? -1.803 -2.545 6.461 1 98.38 114 VAL B CA 1
ATOM 2011 C C . VAL B 1 114 ? -2.367 -3.943 6.215 1 98.38 114 VAL B C 1
ATOM 2013 O O . VAL B 1 114 ? -1.613 -4.906 6.07 1 98.38 114 VAL B O 1
ATOM 2016 N N . TYR B 1 115 ? -3.686 -4 6.16 1 98.44 115 TYR B N 1
ATOM 2017 C CA . TYR B 1 115 ? -4.367 -5.258 5.875 1 98.44 115 TYR B CA 1
ATOM 2018 C C . TYR B 1 115 ? -3.838 -5.887 4.594 1 98.44 115 TYR B C 1
ATOM 2020 O O . TYR B 1 115 ? -3.469 -7.062 4.578 1 98.44 115 TYR B O 1
ATOM 2028 N N . CYS B 1 116 ? -3.791 -5.102 3.498 1 97.88 116 CYS B N 1
ATOM 2029 C CA . CYS B 1 116 ? -3.342 -5.645 2.219 1 97.88 116 CYS B CA 1
ATOM 2030 C C . CYS B 1 116 ? -1.885 -6.082 2.293 1 97.88 116 CYS B C 1
ATOM 2032 O O . CYS B 1 116 ? -1.509 -7.102 1.711 1 97.88 116 CYS B O 1
ATOM 2034 N N . THR B 1 117 ? -1.115 -5.305 2.951 1 97.94 117 THR B N 1
ATOM 2035 C CA . THR B 1 117 ? 0.298 -5.629 3.102 1 97.94 117 THR B CA 1
ATOM 2036 C C . THR B 1 117 ? 0.471 -6.973 3.805 1 97.94 117 THR B C 1
ATOM 2038 O O . THR B 1 117 ? 1.232 -7.828 3.346 1 97.94 117 THR B O 1
ATOM 2041 N N . LEU B 1 118 ? -0.241 -7.219 4.828 1 97.44 118 LEU B N 1
ATOM 2042 C CA . LEU B 1 118 ? -0.164 -8.469 5.578 1 97.44 118 LEU B CA 1
ATOM 2043 C C . LEU B 1 118 ? -0.7 -9.633 4.746 1 97.44 118 LEU B C 1
ATOM 2045 O O . LEU B 1 118 ? -0.119 -10.719 4.746 1 97.44 118 LEU B O 1
ATOM 2049 N N . MET B 1 119 ? -1.747 -9.375 4.059 1 95.38 119 MET B N 1
ATOM 2050 C CA . MET B 1 119 ? -2.357 -10.453 3.287 1 95.38 119 MET B CA 1
ATOM 2051 C C . MET B 1 119 ? -1.475 -10.844 2.105 1 95.38 119 MET B C 1
ATOM 2053 O O . MET B 1 119 ? -1.432 -12.016 1.716 1 95.38 119 MET B O 1
ATOM 2057 N N . LEU B 1 120 ? -0.846 -9.836 1.519 1 93.25 120 LEU B N 1
ATOM 2058 C CA . LEU B 1 120 ? 0.08 -10.164 0.438 1 93.25 120 LEU B CA 1
ATOM 2059 C C . LEU B 1 120 ? 1.17 -11.109 0.922 1 93.25 120 LEU B C 1
ATOM 2061 O O . LEU B 1 120 ? 1.564 -12.031 0.199 1 93.25 120 LEU B O 1
ATOM 2065 N N . ALA B 1 121 ? 1.676 -10.891 2.121 1 93.06 121 ALA B N 1
ATOM 2066 C CA . ALA B 1 121 ? 2.684 -11.781 2.691 1 93.06 121 ALA B CA 1
ATOM 2067 C C . ALA B 1 121 ? 2.105 -13.164 2.961 1 93.06 121 ALA B C 1
ATOM 2069 O O . ALA B 1 121 ? 2.738 -14.18 2.66 1 93.06 121 ALA B O 1
ATOM 2070 N N . ALA B 1 122 ? 0.906 -13.164 3.455 1 91.38 122 ALA B N 1
ATOM 2071 C CA . ALA B 1 122 ? 0.269 -14.43 3.816 1 91.38 122 ALA B CA 1
ATOM 2072 C C . ALA B 1 122 ? -0.11 -15.227 2.572 1 91.38 122 ALA B C 1
ATOM 2074 O O . ALA B 1 122 ? -0.053 -16.453 2.578 1 91.38 122 ALA B O 1
ATOM 2075 N N . ASP B 1 123 ? -0.49 -14.539 1.553 1 88.19 123 ASP B N 1
ATOM 2076 C CA . ASP B 1 123 ? -0.977 -15.188 0.338 1 88.19 123 ASP B CA 1
ATOM 2077 C C . ASP B 1 123 ? 0.108 -15.227 -0.735 1 88.19 123 ASP B C 1
ATOM 2079 O O . ASP B 1 123 ? -0.194 -15.273 -1.93 1 88.19 123 ASP B O 1
ATOM 2083 N N . ARG B 1 124 ? 1.287 -15.258 -0.409 1 85.19 124 ARG B N 1
ATOM 2084 C CA . ARG B 1 124 ? 2.43 -15.07 -1.297 1 85.19 124 ARG B CA 1
ATOM 2085 C C . ARG B 1 124 ? 2.508 -16.188 -2.328 1 85.19 124 ARG B C 1
ATOM 2087 O O . ARG B 1 124 ? 3.074 -16.016 -3.408 1 85.19 124 ARG B O 1
ATOM 2094 N N . LYS B 1 125 ? 1.949 -17.281 -2.045 1 79.31 125 LYS B N 1
ATOM 2095 C CA . LYS B 1 125 ? 2.059 -18.422 -2.953 1 79.31 125 LYS B CA 1
ATOM 2096 C C . LYS B 1 125 ? 0.985 -18.375 -4.035 1 79.31 125 LYS B C 1
ATOM 2098 O O . LYS B 1 125 ? 1.057 -19.094 -5.027 1 79.31 125 LYS B O 1
ATOM 2103 N N . TRP B 1 126 ? 0.064 -17.453 -3.762 1 74.06 126 TRP B N 1
ATOM 2104 C CA . TRP B 1 126 ? -1.066 -17.438 -4.684 1 74.06 126 TRP B CA 1
ATOM 2105 C C . TRP B 1 126 ? -0.85 -16.422 -5.797 1 74.06 126 TRP B C 1
ATOM 2107 O O . TRP B 1 126 ? -0.417 -15.297 -5.543 1 74.06 126 TRP B O 1
ATOM 2117 N N . GLY B 1 127 ? -0.855 -16.984 -6.984 1 68.12 127 GLY B N 1
ATOM 2118 C CA . GLY B 1 127 ? -0.87 -16.141 -8.172 1 68.12 127 GLY B CA 1
ATOM 2119 C C . GLY B 1 127 ? -2.271 -15.828 -8.664 1 68.12 127 GLY B C 1
ATOM 2120 O O . GLY B 1 127 ? -3.244 -15.977 -7.922 1 68.12 127 GLY B O 1
ATOM 2121 N N . ASP B 1 128 ? -2.371 -15.383 -9.805 1 71.19 128 ASP B N 1
ATOM 2122 C CA . ASP B 1 128 ? -3.639 -14.945 -10.383 1 71.19 128 ASP B CA 1
ATOM 2123 C C . ASP B 1 128 ? -4.609 -16.125 -10.523 1 71.19 128 ASP B C 1
ATOM 2125 O O . ASP B 1 128 ? -4.336 -17.078 -11.25 1 71.19 128 ASP B O 1
ATOM 2129 N N . ASN B 1 129 ? -5.816 -16.016 -9.742 1 60.75 129 ASN B N 1
ATOM 2130 C CA . ASN B 1 129 ? -7.031 -16.812 -9.859 1 60.75 129 ASN B CA 1
ATOM 2131 C C . ASN B 1 129 ? -6.766 -18.281 -9.539 1 60.75 129 ASN B C 1
ATOM 2133 O O . ASN B 1 129 ? -7.23 -19.172 -10.258 1 60.75 129 ASN B O 1
ATOM 2137 N N . ALA B 1 130 ? -5.984 -18.469 -8.461 1 59.44 130 ALA B N 1
ATOM 2138 C CA . ALA B 1 130 ? -5.574 -19.844 -8.25 1 59.44 130 ALA B CA 1
ATOM 2139 C C . ALA B 1 130 ? -6.707 -20.672 -7.645 1 59.44 130 ALA B C 1
ATOM 2141 O O . ALA B 1 130 ? -6.73 -21.906 -7.777 1 59.44 130 ALA B O 1
ATOM 2142 N N . LEU B 1 131 ? -7.652 -19.953 -7.016 1 62.31 131 LEU B N 1
ATOM 2143 C CA . LEU B 1 131 ? -8.641 -20.781 -6.332 1 62.31 131 LEU B CA 1
ATOM 2144 C C . LEU B 1 131 ? -9.859 -21 -7.215 1 62.31 131 LEU B C 1
ATOM 2146 O O . LEU B 1 131 ? -10.461 -20.047 -7.707 1 62.31 131 LEU B O 1
ATOM 2150 N N . LYS B 1 132 ? -10.039 -22.156 -7.551 1 66.62 132 LYS B N 1
ATOM 2151 C CA . LYS B 1 132 ? -11.148 -22.547 -8.422 1 66.62 132 LYS B CA 1
ATOM 2152 C C . LYS B 1 132 ? -12.305 -23.125 -7.605 1 66.62 132 LYS B C 1
ATOM 2154 O O . LYS B 1 132 ? -13.305 -23.578 -8.172 1 66.62 132 LYS B O 1
ATOM 2159 N N . LYS B 1 133 ? -12.305 -22.859 -6.336 1 74.44 133 LYS B N 1
ATOM 2160 C CA . LYS B 1 133 ? -13.359 -23.484 -5.551 1 74.44 133 LYS B CA 1
ATOM 2161 C C . LYS B 1 133 ? -14.547 -22.547 -5.379 1 74.44 133 LYS B C 1
ATOM 2163 O O . LYS B 1 133 ? -14.375 -21.328 -5.285 1 74.44 133 LYS B O 1
ATOM 2168 N N . PRO B 1 134 ? -15.773 -23.234 -5.258 1 83 134 PRO B N 1
ATOM 2169 C CA . PRO B 1 134 ? -16.984 -22.422 -5.098 1 83 134 PRO B CA 1
ATOM 2170 C C . PRO B 1 134 ? -17 -21.656 -3.771 1 83 134 PRO B C 1
ATOM 2172 O O . PRO B 1 134 ? -16.359 -22.078 -2.807 1 83 134 PRO B O 1
ATOM 2175 N N . VAL B 1 135 ? -17.75 -20.516 -3.762 1 88.62 135 VAL B N 1
ATOM 2176 C CA . VAL B 1 135 ? -17.891 -19.672 -2.574 1 88.62 135 VAL B CA 1
ATOM 2177 C C . VAL B 1 135 ? -18.922 -20.281 -1.632 1 88.62 135 VAL B C 1
ATOM 2179 O O . VAL B 1 135 ? -20.016 -20.656 -2.064 1 88.62 135 VAL B O 1
ATOM 2182 N N . ALA B 1 136 ? -18.6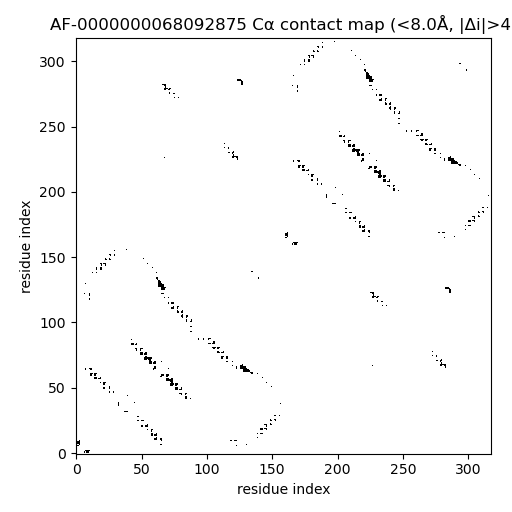41 -20.438 -0.354 1 90.94 136 ALA B N 1
ATOM 2183 C CA . ALA B 1 136 ? -19.578 -20.938 0.651 1 90.94 136 ALA B CA 1
ATOM 2184 C C . ALA B 1 136 ? -20.672 -19.906 0.936 1 90.94 136 ALA B C 1
ATOM 2186 O O . ALA B 1 136 ? -20.562 -18.75 0.533 1 90.94 136 ALA B O 1
ATOM 2187 N N . LEU B 1 137 ? -21.703 -20.391 1.585 1 92.62 137 LEU B N 1
ATOM 2188 C CA . LEU B 1 137 ? -22.906 -19.609 1.806 1 92.62 137 LEU B CA 1
ATOM 2189 C C . LEU B 1 137 ? -22.578 -18.297 2.516 1 92.62 137 LEU B C 1
ATOM 2191 O O . LEU B 1 137 ? -23.031 -17.219 2.107 1 92.62 137 LEU B O 1
ATOM 2195 N N . PRO B 1 138 ? -21.859 -18.219 3.639 1 93.75 138 PRO B N 1
ATOM 2196 C CA . PRO B 1 138 ? -21.547 -16.938 4.277 1 93.75 138 PRO B CA 1
ATOM 2197 C C . PRO B 1 138 ? -20.859 -15.961 3.324 1 93.75 138 PRO B C 1
ATOM 2199 O O . PRO B 1 138 ? -21.188 -14.766 3.332 1 93.75 138 PRO B O 1
ATOM 2202 N N . GLY B 1 139 ? -19.938 -16.484 2.525 1 95.12 139 GLY B N 1
ATOM 2203 C CA . GLY B 1 139 ? -19.297 -15.633 1.528 1 95.12 139 GLY B CA 1
ATOM 2204 C C . GLY B 1 139 ? -20.281 -15.047 0.53 1 95.12 139 GLY B C 1
ATOM 2205 O O . GLY B 1 139 ? -20.219 -13.867 0.193 1 95.12 139 GLY B O 1
ATOM 2206 N N . ALA B 1 140 ? -21.219 -15.891 0.091 1 96 140 ALA B N 1
ATOM 2207 C CA . ALA B 1 140 ? -22.234 -15.453 -0.87 1 96 140 ALA B CA 1
ATOM 2208 C C . ALA B 1 140 ? -23.141 -14.391 -0.266 1 96 140 ALA B C 1
ATOM 2210 O O . ALA B 1 140 ? -23.5 -13.422 -0.938 1 96 140 ALA B O 1
ATOM 2211 N N . LEU B 1 141 ? -23.422 -14.57 0.916 1 97.81 141 LEU B N 1
ATOM 2212 C CA . LEU B 1 141 ? -24.281 -13.617 1.604 1 97.81 141 LEU B CA 1
ATOM 2213 C C . LEU B 1 141 ? -23.578 -12.266 1.755 1 97.81 141 LEU B C 1
ATOM 2215 O O . LEU B 1 141 ? -24.188 -11.219 1.546 1 97.81 141 LEU B O 1
ATOM 2219 N N . VAL B 1 142 ? -22.359 -12.289 2.127 1 98.44 142 VAL B N 1
ATOM 2220 C CA . VAL B 1 142 ? -21.594 -11.055 2.309 1 98.44 142 VAL B CA 1
ATOM 2221 C C . V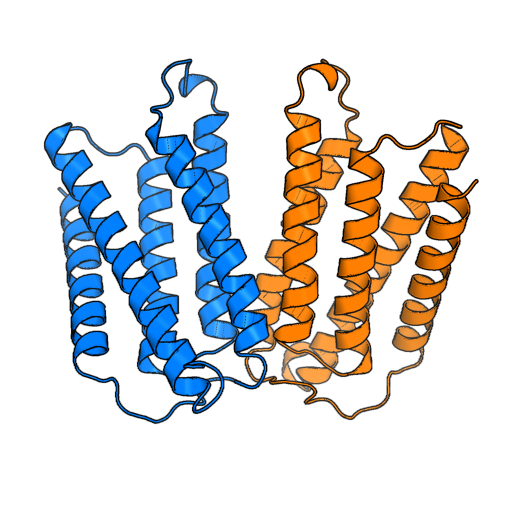AL B 1 142 ? -21.406 -10.359 0.963 1 98.44 142 VAL B C 1
ATOM 2223 O O . VAL B 1 142 ? -21.5 -9.133 0.871 1 98.44 142 VAL B O 1
ATOM 2226 N N . MET B 1 143 ? -21.125 -11.109 -0.027 1 98.44 143 MET B N 1
ATOM 2227 C CA . MET B 1 143 ? -21.016 -10.523 -1.363 1 98.44 143 MET B CA 1
ATOM 2228 C C . MET B 1 143 ? -22.328 -9.867 -1.771 1 98.44 143 MET B C 1
ATOM 2230 O O . MET B 1 143 ? -22.328 -8.781 -2.352 1 98.44 143 MET B O 1
ATOM 2234 N N . GLY B 1 144 ? -23.469 -10.57 -1.524 1 98.38 144 GLY B N 1
ATOM 2235 C CA . GLY B 1 144 ? -24.766 -9.969 -1.775 1 98.38 144 GLY B CA 1
ATOM 2236 C C . GLY B 1 144 ? -25 -8.68 -1.011 1 98.38 144 GLY B C 1
ATOM 2237 O O . GLY B 1 144 ? -25.5 -7.703 -1.564 1 98.38 144 GLY B O 1
ATOM 2238 N N . LEU B 1 145 ? -24.625 -8.688 0.267 1 98.44 145 LEU B N 1
ATOM 2239 C CA . LEU B 1 145 ? -24.75 -7.484 1.084 1 98.44 145 LEU B CA 1
ATOM 2240 C C . LEU B 1 145 ? -23.938 -6.34 0.483 1 98.44 145 LEU B C 1
ATOM 2242 O O . LEU B 1 145 ? -24.391 -5.191 0.473 1 98.44 145 LEU B O 1
ATOM 2246 N N . PHE B 1 146 ? -22.766 -6.621 0.033 1 98.81 146 PHE B N 1
ATOM 2247 C CA . PHE B 1 146 ? -21.922 -5.602 -0.587 1 98.81 146 PHE B CA 1
ATOM 2248 C C . PHE B 1 146 ? -22.609 -5.012 -1.814 1 98.81 146 PHE B C 1
ATOM 2250 O O . PHE B 1 146 ? -22.625 -3.791 -1.995 1 98.81 146 PHE B O 1
ATOM 2257 N N . LEU B 1 147 ? -23.188 -5.848 -2.639 1 98.38 147 LEU B N 1
ATOM 2258 C CA . LEU B 1 147 ? -23.875 -5.367 -3.83 1 98.38 147 LEU B CA 1
ATOM 2259 C C . LEU B 1 147 ? -25.062 -4.473 -3.453 1 98.38 147 LEU B C 1
ATOM 2261 O O . LEU B 1 147 ? -25.266 -3.428 -4.074 1 98.38 147 LEU B O 1
ATOM 2265 N N . VAL B 1 148 ? -25.797 -4.871 -2.447 1 98.12 148 VAL B N 1
ATOM 2266 C CA . VAL B 1 148 ? -26.922 -4.066 -1.979 1 98.12 148 VAL B CA 1
ATOM 2267 C C . VAL B 1 148 ? -26.406 -2.717 -1.473 1 98.12 148 VAL B C 1
ATOM 2269 O O . VAL B 1 148 ? -27 -1.675 -1.776 1 98.12 148 VAL B O 1
ATOM 2272 N N . ALA B 1 149 ? -25.359 -2.766 -0.678 1 98.19 149 ALA B N 1
ATOM 2273 C CA . ALA B 1 149 ? -24.797 -1.539 -0.125 1 98.19 149 ALA B CA 1
ATOM 2274 C C . ALA B 1 149 ? -24.359 -0.589 -1.235 1 98.19 149 ALA B C 1
ATOM 2276 O O . ALA B 1 149 ? -24.562 0.622 -1.147 1 98.19 149 ALA B O 1
ATOM 2277 N N . VAL B 1 150 ? -23.703 -1.145 -2.287 1 98.19 150 VAL B N 1
ATOM 2278 C CA . VAL B 1 150 ? -23.234 -0.338 -3.406 1 98.19 150 VAL B CA 1
ATOM 2279 C C . VAL B 1 150 ? -24.422 0.299 -4.125 1 98.19 150 VAL B C 1
ATOM 2281 O O . VAL B 1 150 ? -24.406 1.501 -4.398 1 98.19 150 VAL B O 1
ATOM 2284 N N . LEU B 1 151 ? -25.438 -0.45 -4.383 1 97.19 151 LEU B N 1
ATOM 2285 C CA . LEU B 1 151 ? -26.625 0.049 -5.086 1 97.19 151 LEU B CA 1
ATOM 2286 C C . LEU B 1 151 ? -27.344 1.101 -4.25 1 97.19 151 LEU B C 1
ATOM 2288 O O . LEU B 1 151 ? -27.812 2.111 -4.785 1 97.19 151 LEU B O 1
ATOM 2292 N N . ALA B 1 152 ? -27.469 0.846 -2.961 1 95.81 152 ALA B N 1
ATOM 2293 C CA . ALA B 1 152 ? -28.125 1.806 -2.07 1 95.81 152 ALA B CA 1
ATOM 2294 C C . ALA B 1 152 ? -27.375 3.133 -2.053 1 95.81 152 ALA B C 1
ATOM 2296 O O . ALA B 1 152 ? -27.984 4.203 -2.074 1 95.81 152 ALA B O 1
ATOM 2297 N N . ASN B 1 153 ? -26.078 3.051 -1.989 1 94.75 153 ASN B N 1
ATOM 2298 C CA . ASN B 1 153 ? -25.281 4.273 -1.995 1 94.75 153 ASN B CA 1
ATOM 2299 C C . ASN B 1 153 ? -25.406 5.016 -3.322 1 94.75 153 ASN B C 1
ATOM 2301 O O . ASN B 1 153 ? -25.453 6.246 -3.348 1 94.75 153 ASN B O 1
ATOM 2305 N N . ALA B 1 154 ? -25.391 4.262 -4.426 1 93.88 154 ALA B N 1
ATOM 2306 C CA . ALA B 1 154 ? -25.562 4.879 -5.742 1 93.88 154 ALA B CA 1
ATOM 2307 C C . ALA B 1 154 ? -26.906 5.59 -5.844 1 93.88 154 ALA B C 1
ATOM 2309 O O . ALA B 1 154 ? -26.984 6.711 -6.355 1 93.88 154 ALA B O 1
ATOM 2310 N N . ALA B 1 155 ? -27.922 5 -5.305 1 91.69 155 ALA B N 1
ATOM 2311 C CA . ALA B 1 155 ? -29.266 5.582 -5.316 1 91.69 155 ALA B CA 1
ATOM 2312 C C . ALA B 1 155 ? -29.344 6.809 -4.414 1 91.69 155 ALA B C 1
ATOM 2314 O O . ALA B 1 155 ? -29.984 7.809 -4.762 1 91.69 155 ALA B O 1
ATOM 2315 N N . GLY B 1 156 ? -28.656 6.715 -3.289 1 87.44 156 GLY B N 1
ATOM 2316 C CA . GLY B 1 156 ? -28.672 7.82 -2.342 1 87.44 156 GLY B CA 1
ATOM 2317 C C . GLY B 1 156 ? -27.953 9.055 -2.855 1 87.44 156 GLY B C 1
ATOM 2318 O O . GLY B 1 156 ? -28.359 10.18 -2.551 1 87.44 156 GLY B O 1
ATOM 2319 N N . THR B 1 157 ? -26.891 8.836 -3.604 1 80.62 157 THR B N 1
ATOM 2320 C CA . THR B 1 157 ? -26.156 9.977 -4.129 1 80.62 157 THR B CA 1
ATOM 2321 C C . THR B 1 157 ? -26.891 10.609 -5.305 1 80.62 157 THR B C 1
ATOM 2323 O O . THR B 1 157 ? -26.688 11.789 -5.605 1 80.62 157 THR B O 1
ATOM 2326 N N . ALA B 1 158 ? -27.672 9.891 -6.074 1 79 158 ALA B N 1
ATOM 2327 C CA . ALA B 1 158 ? -28.422 10.422 -7.215 1 79 158 ALA B CA 1
ATOM 2328 C C . ALA B 1 158 ? -29.656 11.211 -6.75 1 79 158 ALA B C 1
ATOM 2330 O O . ALA B 1 158 ? -30.188 12.023 -7.5 1 79 158 ALA B O 1
ATOM 2331 N N . LEU B 1 159 ? -30.031 10.906 -5.453 1 64.44 159 LEU B N 1
ATOM 2332 C CA . LEU B 1 159 ? -31.203 11.625 -4.957 1 64.44 159 LEU B CA 1
ATOM 2333 C C . LEU B 1 159 ? -30.781 12.883 -4.199 1 64.44 159 LEU B C 1
ATOM 2335 O O . LEU B 1 159 ? -31.422 13.93 -4.328 1 64.44 159 LEU B O 1
#